Protein AF-A0A9D7QMS2-F1 (afdb_monomer_lite)

Structure (mmCIF, N/CA/C/O backbone):
data_AF-A0A9D7QMS2-F1
#
_entry.id   AF-A0A9D7QMS2-F1
#
loop_
_atom_site.group_PDB
_atom_site.id
_atom_site.type_symbol
_atom_site.label_atom_id
_atom_site.label_alt_id
_atom_site.label_comp_id
_atom_site.label_asym_id
_atom_site.label_entity_id
_atom_site.label_seq_id
_atom_site.pdbx_PDB_ins_code
_atom_site.Cartn_x
_atom_site.Cartn_y
_atom_site.Cartn_z
_atom_site.occupancy
_atom_site.B_iso_or_equiv
_atom_site.auth_seq_id
_atom_site.auth_comp_id
_atom_site.auth_asym_id
_atom_site.auth_atom_id
_atom_site.pdbx_PDB_model_num
ATOM 1 N N . MET A 1 1 ? -8.335 26.886 27.675 1.00 32.50 1 MET A N 1
ATOM 2 C CA . MET A 1 1 ? -8.590 25.794 26.710 1.00 32.50 1 MET A CA 1
ATOM 3 C C . MET A 1 1 ? -8.378 24.480 27.453 1.00 32.50 1 MET A C 1
ATOM 5 O O . MET A 1 1 ? -7.235 24.122 27.700 1.00 32.50 1 MET A O 1
ATOM 9 N N . TYR A 1 2 ? -9.445 23.835 27.939 1.00 30.70 2 TYR A N 1
ATOM 10 C CA . TYR A 1 2 ? -9.311 22.559 28.650 1.00 30.70 2 TYR A CA 1
ATOM 11 C C . TYR A 1 2 ? -8.864 21.488 27.655 1.00 30.70 2 TYR A C 1
ATOM 13 O O . TYR A 1 2 ? -9.591 21.136 26.730 1.00 30.70 2 TYR A O 1
ATOM 21 N N . LYS A 1 3 ? -7.634 21.007 27.827 1.00 32.66 3 LYS A N 1
ATOM 22 C CA . LYS A 1 3 ? -7.105 19.848 27.116 1.00 32.66 3 LYS A CA 1
ATOM 23 C C . LYS A 1 3 ? -7.733 18.625 27.787 1.00 32.66 3 LYS A C 1
ATOM 25 O O . LYS A 1 3 ? -7.179 18.105 28.748 1.00 32.66 3 LYS A O 1
ATOM 30 N N . PHE A 1 4 ? -8.934 18.232 27.362 1.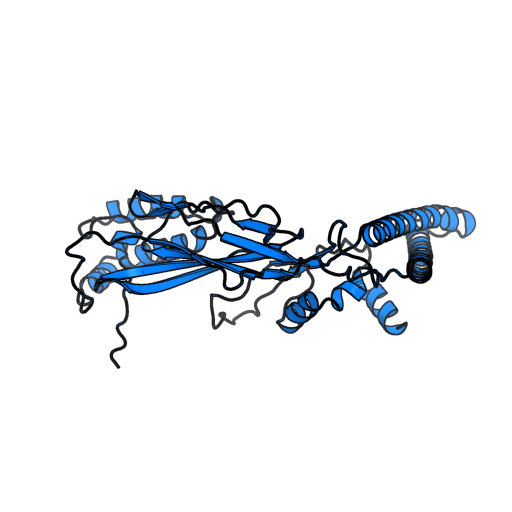00 43.97 4 PHE A N 1
ATOM 31 C CA . PHE A 1 4 ? -9.509 16.959 27.792 1.00 43.97 4 PHE A CA 1
ATOM 32 C C . PHE A 1 4 ? -8.560 15.848 27.328 1.00 43.97 4 PHE A C 1
ATOM 34 O O . PHE A 1 4 ? -8.374 15.636 26.131 1.00 43.97 4 PHE A O 1
ATOM 41 N N . ALA A 1 5 ? -7.888 15.195 28.274 1.00 44.22 5 ALA A N 1
ATOM 42 C CA . ALA A 1 5 ? -7.127 13.989 27.997 1.00 44.22 5 ALA A CA 1
ATOM 43 C C . ALA A 1 5 ? -8.137 12.846 27.840 1.00 44.22 5 ALA A C 1
ATOM 45 O O . ALA A 1 5 ? -8.752 12.409 28.810 1.00 44.22 5 ALA A O 1
ATOM 46 N N . PHE A 1 6 ? -8.367 12.421 26.601 1.00 57.06 6 PHE A N 1
ATOM 47 C CA . PHE A 1 6 ? -9.300 11.347 26.280 1.00 57.06 6 PHE A CA 1
ATOM 48 C C . PHE A 1 6 ? -8.678 9.993 26.635 1.00 57.06 6 PHE A C 1
ATOM 50 O O . PHE A 1 6 ? -7.694 9.582 26.020 1.00 57.06 6 PHE A O 1
ATOM 57 N N . LEU A 1 7 ? -9.245 9.305 27.628 1.00 63.97 7 LEU A N 1
ATOM 58 C CA . LEU A 1 7 ? -8.777 7.991 28.067 1.00 63.97 7 LEU A CA 1
ATOM 59 C C . LEU A 1 7 ? -9.469 6.865 27.284 1.00 63.97 7 LEU A C 1
ATOM 61 O O . LEU A 1 7 ? -10.678 6.904 27.056 1.00 63.97 7 LEU A O 1
ATOM 65 N N . LYS A 1 8 ? -8.705 5.842 26.892 1.00 76.88 8 LYS A N 1
ATOM 66 C CA . LYS A 1 8 ? -9.215 4.639 26.218 1.00 76.88 8 LYS A CA 1
ATOM 67 C C . LYS A 1 8 ? -9.990 3.758 27.204 1.00 76.88 8 LYS A C 1
ATOM 69 O O . LYS A 1 8 ? -9.556 3.603 28.346 1.00 76.88 8 LYS A O 1
ATOM 74 N N . ASP A 1 9 ? -11.088 3.131 26.771 1.00 83.06 9 ASP A N 1
ATOM 75 C CA . ASP A 1 9 ? -11.777 2.103 27.569 1.00 83.06 9 ASP A CA 1
ATOM 76 C C . ASP A 1 9 ? -11.106 0.731 27.379 1.00 83.06 9 ASP A C 1
ATOM 78 O O . ASP A 1 9 ? -11.374 0.010 26.413 1.00 83.06 9 ASP A O 1
ATOM 82 N N . TYR A 1 10 ? -10.208 0.372 28.301 1.00 88.94 10 TYR A N 1
ATOM 83 C CA . TYR A 1 10 ? -9.443 -0.874 28.237 1.00 88.94 10 TYR A CA 1
ATOM 84 C C . TYR A 1 10 ? -10.297 -2.121 28.471 1.00 88.94 10 TYR A C 1
ATOM 86 O O . TYR A 1 10 ? -10.010 -3.174 27.897 1.00 88.94 10 TYR A O 1
ATOM 94 N N . TYR A 1 11 ? -11.376 -2.010 29.249 1.00 87.94 11 TYR A N 1
ATOM 95 C CA . TYR A 1 11 ? -12.304 -3.120 29.456 1.00 87.94 11 TYR A CA 1
ATOM 96 C C . TYR A 1 11 ? -13.070 -3.420 28.166 1.00 87.94 11 TYR A C 1
ATOM 98 O O . TYR A 1 11 ? -13.197 -4.581 27.774 1.00 87.94 11 TYR A O 1
ATOM 106 N N . HIS A 1 12 ? -13.487 -2.375 27.447 1.00 84.06 12 HIS A N 1
ATOM 107 C CA . HIS A 1 12 ? -14.139 -2.514 26.148 1.00 84.06 12 HIS A CA 1
ATOM 108 C C . HIS A 1 12 ? -13.197 -3.080 25.070 1.00 84.06 12 HIS A C 1
ATOM 110 O O . HIS A 1 12 ? -13.594 -3.953 24.298 1.00 84.06 12 HIS A O 1
ATOM 116 N N . ILE A 1 13 ? -11.927 -2.652 25.042 1.00 86.88 13 ILE A N 1
ATOM 117 C CA . ILE A 1 13 ? -10.906 -3.185 24.115 1.00 86.88 13 ILE A CA 1
ATOM 118 C C . ILE A 1 13 ? -10.696 -4.696 24.314 1.00 86.88 13 ILE A C 1
ATOM 120 O O . ILE A 1 13 ? -10.612 -5.453 23.335 1.00 86.88 13 ILE A O 1
ATOM 124 N N . LEU A 1 14 ? -10.652 -5.146 25.573 1.00 89.25 14 LEU A N 1
ATOM 125 C CA . LEU A 1 14 ? -10.532 -6.563 25.923 1.00 89.25 14 LEU A CA 1
ATOM 126 C C . LEU A 1 14 ? -11.866 -7.328 25.869 1.00 89.25 14 LEU A C 1
ATOM 128 O O . LEU A 1 14 ? -11.843 -8.552 25.937 1.00 89.25 14 LEU A O 1
ATOM 132 N N . GLN A 1 15 ? -13.006 -6.649 25.701 1.00 87.81 15 GLN A N 1
ATOM 133 C CA . GLN A 1 15 ? -14.359 -7.219 25.790 1.00 87.81 15 GLN A CA 1
ATOM 134 C C . GLN A 1 15 ? -14.638 -7.956 27.102 1.00 87.81 15 GLN A C 1
ATOM 136 O O . GLN A 1 15 ? -15.124 -9.088 27.123 1.00 87.81 15 GLN A O 1
ATOM 141 N N . VAL A 1 16 ? -14.332 -7.303 28.214 1.00 90.31 16 VAL A N 1
ATOM 142 C CA . VAL A 1 16 ? -14.625 -7.809 29.555 1.00 90.31 16 VAL A CA 1
ATOM 143 C C . VAL A 1 16 ? -15.434 -6.789 30.338 1.00 90.31 16 VAL A C 1
ATOM 145 O O . VAL A 1 16 ? -15.369 -5.590 30.078 1.00 90.31 16 VAL A O 1
ATOM 148 N N . SER A 1 17 ? -16.200 -7.265 31.318 1.00 87.25 17 SER A N 1
ATOM 149 C CA . SER A 1 17 ? -16.853 -6.377 32.281 1.00 87.25 17 SER A CA 1
ATOM 150 C C . SER A 1 17 ? -15.807 -5.615 33.103 1.00 87.25 17 SER A C 1
ATOM 152 O O . SER A 1 17 ? -14.741 -6.150 33.405 1.00 87.25 17 SER A O 1
ATOM 154 N N . ARG A 1 18 ? -16.147 -4.407 33.568 1.00 86.00 18 ARG A N 1
ATOM 155 C CA . ARG A 1 18 ? -15.347 -3.664 34.564 1.00 86.00 18 ARG A CA 1
ATOM 156 C C . ARG A 1 18 ? -15.177 -4.428 35.882 1.00 86.00 18 ARG A C 1
ATOM 158 O O . ARG A 1 18 ? -14.210 -4.213 36.607 1.00 86.00 18 ARG A O 1
ATOM 165 N N . THR A 1 19 ? -16.103 -5.342 36.165 1.00 87.06 19 THR A N 1
ATOM 166 C CA . THR A 1 19 ? -16.078 -6.243 37.327 1.00 87.06 19 THR A CA 1
ATOM 167 C C . THR A 1 19 ? -15.328 -7.553 37.071 1.00 87.06 19 THR A C 1
ATOM 169 O O . THR A 1 19 ? -15.326 -8.422 37.939 1.00 87.06 19 THR A O 1
ATOM 172 N N . ALA A 1 20 ? -14.718 -7.732 35.893 1.00 90.88 20 ALA A N 1
ATOM 173 C CA . ALA A 1 20 ? -13.978 -8.946 35.566 1.00 90.88 20 ALA A CA 1
ATOM 174 C C . ALA A 1 20 ? -12.775 -9.142 36.498 1.00 90.88 20 ALA A C 1
ATOM 176 O O . ALA A 1 20 ? -12.044 -8.199 36.813 1.00 90.88 20 ALA A O 1
ATOM 177 N N . ASP A 1 21 ? -12.561 -10.389 36.911 1.00 93.50 21 ASP A N 1
ATOM 178 C CA . ASP A 1 21 ? -11.405 -10.779 37.707 1.00 93.50 21 ASP A CA 1
ATOM 179 C C . ASP A 1 21 ? -10.139 -10.903 36.841 1.00 93.50 21 ASP A C 1
ATOM 181 O O . ASP A 1 21 ? -10.174 -10.908 35.605 1.00 93.50 21 ASP A O 1
ATOM 185 N N . ALA A 1 22 ? -8.980 -11.018 37.491 1.00 93.25 22 ALA A N 1
ATOM 186 C CA . ALA A 1 22 ? -7.698 -11.119 36.793 1.00 93.25 22 ALA A CA 1
ATOM 187 C C . ALA A 1 22 ? -7.638 -12.326 35.834 1.00 93.25 22 ALA A C 1
ATOM 189 O O . ALA A 1 22 ? -6.998 -12.255 34.781 1.00 93.25 22 ALA A O 1
ATOM 190 N N . ALA A 1 23 ? -8.322 -13.427 36.168 1.00 94.19 23 ALA A N 1
ATOM 191 C CA . ALA A 1 23 ? -8.382 -14.621 35.333 1.00 94.19 23 ALA A CA 1
ATOM 192 C C . ALA A 1 23 ? -9.178 -14.374 34.040 1.00 94.19 23 ALA A C 1
ATOM 194 O O . ALA A 1 23 ? -8.705 -14.724 32.953 1.00 94.19 23 ALA A O 1
ATOM 195 N N . ALA A 1 24 ? -10.343 -13.728 34.131 1.00 94.88 24 ALA A N 1
ATOM 196 C CA . ALA A 1 24 ? -11.160 -13.344 32.988 1.00 94.88 24 ALA A CA 1
ATOM 197 C C . ALA A 1 24 ? -10.445 -12.318 32.104 1.00 94.88 24 ALA A C 1
ATOM 199 O O . ALA A 1 24 ? -10.409 -12.501 30.886 1.00 94.88 24 ALA A O 1
ATOM 200 N N . ILE A 1 25 ? -9.804 -11.302 32.696 1.00 95.25 25 ILE A N 1
ATOM 201 C CA . ILE A 1 25 ? -9.009 -10.306 31.958 1.00 95.25 25 ILE A CA 1
ATOM 202 C C . ILE A 1 25 ? -7.872 -11.002 31.194 1.00 95.25 25 ILE A C 1
ATOM 204 O O . ILE A 1 25 ? -7.709 -10.779 29.994 1.00 95.25 25 ILE A O 1
ATOM 208 N N . ARG A 1 26 ? -7.127 -11.912 31.840 1.00 95.56 26 ARG A N 1
ATOM 209 C CA . ARG A 1 26 ? -6.046 -12.674 31.189 1.00 95.56 26 ARG A CA 1
ATOM 210 C C . ARG A 1 26 ? -6.562 -13.543 30.046 1.00 95.56 26 ARG A C 1
ATOM 212 O O . ARG A 1 26 ? -5.954 -13.584 28.977 1.00 95.56 26 ARG A O 1
ATOM 219 N N . LYS A 1 27 ? -7.672 -14.253 30.262 1.00 96.00 27 LYS A N 1
ATOM 220 C CA . LYS A 1 27 ? -8.296 -15.110 29.245 1.00 96.00 27 LYS A CA 1
ATOM 221 C C . LYS A 1 27 ? -8.740 -14.289 28.034 1.00 96.00 27 LYS A C 1
ATOM 223 O O . LYS A 1 27 ? -8.515 -14.707 26.898 1.00 96.00 27 LYS A O 1
ATOM 228 N N . ALA A 1 28 ? -9.337 -13.128 28.276 1.00 94.94 28 ALA A N 1
ATOM 229 C CA . ALA A 1 28 ? -9.778 -12.221 27.232 1.00 94.94 28 ALA A CA 1
ATOM 230 C C . ALA A 1 28 ? -8.602 -11.627 26.451 1.00 94.94 28 ALA A C 1
ATOM 232 O O . ALA A 1 28 ? -8.626 -11.655 25.223 1.00 94.94 28 ALA A O 1
ATOM 233 N N . TRP A 1 29 ? -7.536 -11.199 27.136 1.00 95.69 29 TRP A N 1
ATOM 234 C CA . TRP A 1 29 ? -6.304 -10.751 26.485 1.00 95.69 29 TRP A CA 1
ATOM 235 C C . TRP A 1 29 ? -5.708 -11.831 25.577 1.00 95.69 29 TRP A C 1
ATOM 237 O O . TRP A 1 29 ? -5.464 -11.555 24.409 1.00 95.69 29 TRP A O 1
ATOM 247 N N . LEU A 1 30 ? -5.546 -13.071 26.056 1.00 94.38 30 LEU A N 1
ATOM 248 C CA . LEU A 1 30 ? -5.006 -14.168 25.238 1.00 94.38 30 LEU A CA 1
ATOM 249 C C . LEU A 1 30 ? -5.849 -14.433 23.984 1.00 94.38 30 LEU A C 1
ATOM 251 O O . LEU A 1 30 ? -5.303 -14.659 22.903 1.00 94.38 30 LEU A O 1
ATOM 255 N N . LYS A 1 31 ? -7.179 -14.406 24.128 1.00 93.81 31 LYS A N 1
ATOM 256 C CA . LYS A 1 31 ? -8.109 -14.560 23.006 1.00 93.81 31 LYS A CA 1
ATOM 257 C C . LYS A 1 31 ? -7.934 -13.416 22.004 1.00 93.81 31 LYS A C 1
ATOM 259 O O . LYS A 1 31 ? -7.678 -13.672 20.831 1.00 93.81 31 LYS A O 1
ATOM 264 N N . ARG A 1 32 ? -8.001 -12.170 22.477 1.00 91.19 32 ARG A N 1
ATOM 265 C CA . ARG A 1 32 ? -7.894 -10.966 21.645 1.00 91.19 32 ARG A CA 1
ATOM 266 C C . ARG A 1 32 ? -6.540 -10.871 20.951 1.00 91.19 32 ARG A C 1
ATOM 268 O O . ARG A 1 32 ? -6.506 -10.632 19.753 1.00 91.19 32 ARG A O 1
ATOM 275 N N . ALA A 1 33 ? -5.442 -11.115 21.662 1.00 91.44 33 ALA A N 1
ATOM 276 C CA . ALA A 1 33 ? -4.089 -11.071 21.115 1.00 91.44 33 ALA A CA 1
ATOM 277 C C . ALA A 1 33 ? -3.907 -12.059 19.955 1.00 91.44 33 ALA A C 1
ATOM 279 O O . ALA A 1 33 ? -3.268 -11.720 18.967 1.00 91.44 33 ALA A O 1
ATOM 280 N N . ARG A 1 34 ? -4.510 -13.254 20.037 1.00 90.44 34 ARG A N 1
ATOM 281 C CA . ARG A 1 34 ? -4.505 -14.227 18.936 1.00 90.44 34 ARG A CA 1
ATOM 282 C C . ARG A 1 34 ? -5.348 -13.759 17.747 1.00 90.44 34 ARG A C 1
ATOM 284 O O . ARG A 1 34 ? -4.921 -13.908 16.609 1.00 90.44 34 ARG A O 1
ATOM 291 N N . GLU A 1 35 ? -6.522 -13.192 18.013 1.00 87.81 35 GLU A N 1
ATOM 292 C CA . GLU A 1 35 ? -7.444 -12.688 16.983 1.00 87.81 35 GLU A CA 1
ATOM 293 C C . GLU A 1 35 ? -6.896 -11.497 16.191 1.00 87.81 35 GLU A C 1
ATOM 295 O O . GLU A 1 35 ? -7.271 -11.335 15.040 1.00 87.81 35 GLU A O 1
ATOM 300 N N . CYS A 1 36 ? -6.040 -10.659 16.782 1.00 87.19 36 CYS A N 1
ATOM 301 C CA . CYS A 1 36 ? -5.443 -9.503 16.098 1.00 87.19 36 CYS A CA 1
ATOM 302 C C . CYS A 1 36 ? -3.943 -9.659 15.823 1.00 87.19 36 CYS A C 1
ATOM 304 O O . CYS A 1 36 ? -3.293 -8.689 15.451 1.00 87.19 36 CYS A O 1
ATOM 306 N N . HIS A 1 37 ? -3.367 -10.854 15.993 1.00 86.94 37 HIS A N 1
ATOM 307 C CA . HIS A 1 37 ? -1.934 -11.036 15.768 1.00 86.94 37 HIS A CA 1
ATOM 308 C C . HIS A 1 37 ? -1.584 -10.759 14.293 1.00 86.94 37 HIS A C 1
ATOM 310 O O . HIS A 1 37 ? -2.169 -11.419 13.423 1.00 86.94 37 HIS A O 1
ATOM 316 N N . PRO A 1 38 ? -0.630 -9.855 13.991 1.00 84.75 38 PRO A N 1
ATOM 317 C CA . PRO A 1 38 ? -0.288 -9.491 12.614 1.00 84.75 38 PRO A CA 1
ATOM 318 C C . PRO A 1 38 ? 0.244 -10.685 11.809 1.00 84.75 38 PRO A C 1
ATOM 320 O O . PRO A 1 38 ? -0.140 -10.851 10.657 1.00 84.75 38 PRO A O 1
ATOM 323 N N . ASP A 1 39 ? 1.018 -11.591 12.421 1.00 86.31 39 ASP A N 1
ATOM 324 C CA . ASP A 1 39 ? 1.511 -12.798 11.725 1.00 86.31 39 ASP A CA 1
ATOM 325 C C . ASP A 1 39 ? 0.393 -13.742 11.258 1.00 86.31 39 ASP A C 1
ATOM 327 O O . ASP A 1 39 ? 0.549 -14.448 10.265 1.00 86.31 39 ASP A O 1
ATOM 331 N N . HIS A 1 40 ? -0.742 -13.772 11.965 1.00 85.94 40 HIS A N 1
ATOM 332 C CA . HIS A 1 40 ? -1.903 -14.570 11.562 1.00 85.94 40 HIS A CA 1
ATOM 333 C C . HIS A 1 40 ? -2.814 -13.821 10.578 1.00 85.94 40 HIS A C 1
ATOM 335 O O . HIS A 1 40 ? -3.638 -14.453 9.919 1.00 85.94 40 HIS A O 1
ATOM 341 N N . HIS A 1 41 ? -2.653 -12.499 10.453 1.00 83.12 41 HIS A N 1
ATOM 342 C CA . HIS A 1 41 ? -3.476 -11.622 9.619 1.00 83.12 41 HIS A CA 1
ATOM 343 C C . HIS A 1 41 ? -2.611 -10.643 8.799 1.00 83.12 41 HIS A C 1
ATOM 345 O O . HIS A 1 41 ? -2.792 -9.430 8.908 1.00 83.12 41 HIS A O 1
ATOM 351 N N . PRO A 1 42 ? -1.686 -11.134 7.950 1.00 76.12 42 PRO A N 1
ATOM 352 C CA . PRO A 1 42 ? -0.730 -10.280 7.234 1.00 76.12 42 PRO A CA 1
ATOM 353 C C . PRO A 1 42 ? -1.395 -9.312 6.241 1.00 76.12 42 PRO A C 1
ATOM 355 O O . PRO A 1 42 ? -0.807 -8.294 5.881 1.00 76.12 42 PRO A O 1
ATOM 358 N N . ASP A 1 43 ? -2.621 -9.620 5.811 1.00 77.62 43 ASP A N 1
ATOM 359 C CA . ASP A 1 43 ? -3.412 -8.801 4.890 1.00 77.62 43 ASP A CA 1
ATOM 360 C C . ASP A 1 43 ? -4.409 -7.862 5.598 1.00 77.62 43 ASP A C 1
ATOM 362 O O . ASP A 1 43 ? -5.071 -7.070 4.920 1.00 77.62 43 ASP A O 1
ATOM 366 N N . ASP A 1 44 ? -4.551 -7.943 6.930 1.00 82.94 44 ASP A N 1
ATOM 367 C CA . ASP A 1 44 ? -5.424 -7.046 7.695 1.00 82.94 44 ASP A CA 1
ATOM 368 C C . ASP A 1 44 ? -4.616 -5.859 8.240 1.00 82.94 44 ASP A C 1
ATOM 370 O O . ASP A 1 44 ? -3.858 -5.996 9.204 1.00 82.94 44 ASP A O 1
ATOM 374 N N . PRO A 1 45 ? -4.796 -4.657 7.676 1.00 83.25 45 PRO A N 1
ATOM 375 C CA . PRO A 1 45 ? -4.041 -3.493 8.109 1.00 83.25 45 PRO A CA 1
ATOM 376 C C . PRO A 1 45 ? -4.468 -2.949 9.473 1.00 83.25 45 PRO A C 1
ATOM 378 O O . PRO A 1 45 ? -3.781 -2.093 10.021 1.00 83.25 45 PRO A O 1
ATOM 381 N N . LEU A 1 46 ? -5.593 -3.415 10.023 1.00 87.00 46 LEU A N 1
ATOM 382 C CA . LEU A 1 46 ? -6.031 -3.058 11.369 1.00 87.00 46 LEU A CA 1
ATOM 383 C C . LEU A 1 46 ? -5.394 -3.949 12.443 1.00 87.00 46 LEU A C 1
ATOM 385 O O . LEU A 1 46 ? -5.413 -3.566 13.612 1.00 87.00 46 LEU A O 1
ATOM 389 N N . ALA A 1 47 ? -4.844 -5.114 12.076 1.00 86.81 47 ALA A N 1
ATOM 390 C CA . ALA A 1 47 ? -4.370 -6.116 13.030 1.00 86.81 47 ALA A CA 1
ATOM 391 C C . ALA A 1 47 ? -3.274 -5.565 13.952 1.00 86.81 47 ALA A C 1
ATOM 393 O O . ALA A 1 47 ? -3.390 -5.665 15.171 1.00 86.81 47 ALA A O 1
ATOM 394 N N . GLU A 1 48 ? -2.256 -4.907 13.389 1.00 86.12 48 GLU A N 1
ATOM 395 C CA . GLU A 1 48 ? -1.150 -4.334 14.167 1.00 86.12 48 GLU A CA 1
ATOM 396 C C . GLU A 1 48 ? -1.641 -3.299 15.193 1.00 86.12 48 GLU A C 1
ATOM 398 O O . GLU A 1 48 ? -1.260 -3.346 16.363 1.00 86.12 48 GLU A O 1
ATOM 403 N N . GLU A 1 49 ? -2.523 -2.389 14.777 1.00 86.31 49 GLU A N 1
ATOM 404 C CA . GLU A 1 49 ? -3.017 -1.319 15.645 1.00 86.31 49 GLU A CA 1
ATOM 405 C C . GLU A 1 49 ? -3.945 -1.865 16.740 1.00 86.31 49 GLU A C 1
ATOM 407 O O . GLU A 1 49 ? -3.821 -1.506 17.911 1.00 86.31 49 GLU A O 1
ATOM 412 N N . GLN A 1 50 ? -4.815 -2.819 16.395 1.00 87.81 50 GLN A N 1
ATOM 413 C CA . GLN A 1 50 ? -5.638 -3.528 17.376 1.00 87.81 50 GLN A CA 1
ATOM 414 C C . GLN A 1 50 ? -4.786 -4.319 18.372 1.00 87.81 50 GLN A C 1
ATOM 416 O O . GLN A 1 50 ? -5.112 -4.361 19.559 1.00 87.81 50 GLN A O 1
ATOM 421 N N . PHE A 1 51 ? -3.697 -4.938 17.912 1.00 89.38 51 PHE A N 1
ATOM 422 C CA . PHE A 1 51 ? -2.776 -5.662 18.777 1.00 89.38 51 PHE A CA 1
ATOM 423 C C . PHE A 1 51 ? -2.096 -4.719 19.767 1.00 89.38 51 PHE A C 1
ATOM 425 O O . PHE A 1 51 ? -2.077 -5.020 20.961 1.00 89.38 51 PHE A O 1
ATOM 432 N N . LYS A 1 52 ? -1.621 -3.551 19.315 1.00 89.06 52 LYS A N 1
ATOM 433 C CA . LYS A 1 52 ? -1.065 -2.509 20.196 1.00 89.06 52 LYS A CA 1
ATOM 434 C C . LYS A 1 52 ? -2.067 -2.085 21.271 1.00 89.06 52 LYS A C 1
ATOM 436 O O . LYS A 1 52 ? -1.720 -2.096 22.449 1.00 89.06 52 LYS A O 1
ATOM 441 N N . GLU A 1 53 ? -3.315 -1.802 20.897 1.00 88.69 53 GLU A N 1
ATOM 442 C CA . GLU A 1 53 ? -4.367 -1.441 21.859 1.00 88.69 53 GLU A CA 1
ATOM 443 C C . GLU A 1 53 ? -4.666 -2.566 22.861 1.00 88.69 53 GLU A C 1
ATOM 445 O O . GLU A 1 53 ? -4.861 -2.306 24.047 1.00 88.69 53 GLU A O 1
ATOM 450 N N . VAL A 1 54 ? -4.687 -3.827 22.413 1.00 92.44 54 VAL A N 1
ATOM 451 C CA . VAL A 1 54 ? -4.894 -4.996 23.285 1.00 92.44 54 VAL A CA 1
ATOM 452 C C . VAL A 1 54 ? -3.728 -5.178 24.261 1.00 92.44 54 VAL A C 1
ATOM 454 O O . VAL A 1 54 ? -3.958 -5.514 25.425 1.00 92.44 54 VAL A O 1
ATOM 457 N N . GLN A 1 55 ? -2.488 -4.941 23.823 1.00 93.00 55 GLN A N 1
ATOM 458 C CA . GLN A 1 55 ? -1.311 -4.986 24.695 1.00 93.00 55 GLN A CA 1
ATOM 459 C C . GLN A 1 55 ? -1.305 -3.841 25.713 1.00 93.00 55 GLN A C 1
ATOM 461 O O . GLN A 1 55 ? -1.009 -4.074 26.883 1.00 93.00 55 GLN A O 1
ATOM 466 N N . GLU A 1 56 ? -1.675 -2.629 25.299 1.00 91.06 56 GLU A N 1
ATOM 467 C CA . GLU A 1 56 ? -1.821 -1.462 26.178 1.00 91.06 56 GLU A CA 1
ATOM 468 C C . GLU A 1 56 ? -2.921 -1.684 27.227 1.00 91.06 56 GLU A C 1
ATOM 470 O O . GLU A 1 56 ? -2.708 -1.470 28.418 1.00 91.06 56 GLU A O 1
ATOM 475 N N . ALA A 1 57 ? -4.079 -2.205 26.815 1.00 91.25 57 ALA A N 1
ATOM 476 C CA . ALA A 1 57 ? -5.161 -2.534 27.736 1.00 91.25 57 ALA A CA 1
ATOM 477 C C . ALA A 1 57 ? -4.731 -3.584 28.769 1.00 91.25 57 ALA A C 1
ATOM 479 O O . ALA A 1 57 ? -4.999 -3.447 29.963 1.00 91.25 57 ALA A O 1
ATOM 480 N N . TRP A 1 58 ? -4.028 -4.627 28.325 1.00 94.94 58 TRP A N 1
ATOM 481 C CA . TRP A 1 58 ? -3.502 -5.652 29.219 1.00 94.94 58 TRP A CA 1
ATOM 482 C C . TRP A 1 58 ? -2.426 -5.118 30.161 1.00 94.94 58 TRP A C 1
ATOM 484 O O . TRP A 1 58 ? -2.445 -5.475 31.335 1.00 94.94 58 TRP A O 1
ATOM 494 N N . SER A 1 59 ? -1.514 -4.261 29.695 1.00 93.25 59 SER A N 1
ATOM 495 C CA . SER A 1 59 ? -0.438 -3.718 30.532 1.00 93.25 59 SER A CA 1
ATOM 496 C C . SER A 1 59 ? -0.979 -2.924 31.722 1.00 93.25 59 SER A C 1
ATOM 498 O O . SER A 1 59 ? -0.417 -3.016 32.812 1.00 93.25 59 SER A O 1
ATOM 500 N N . VAL A 1 60 ? -2.110 -2.236 31.538 1.00 91.88 60 VAL A N 1
ATOM 501 C CA . VAL A 1 60 ? -2.788 -1.477 32.593 1.00 91.88 60 VAL A CA 1
ATOM 502 C C . VAL A 1 60 ? -3.675 -2.365 33.466 1.00 91.88 60 VAL A C 1
ATOM 504 O O . VAL A 1 60 ? -3.613 -2.268 34.689 1.00 91.88 60 VAL A O 1
ATOM 507 N N . LEU A 1 61 ? -4.491 -3.243 32.874 1.00 92.81 61 LEU A N 1
ATOM 508 C CA . LEU A 1 61 ? -5.502 -4.006 33.619 1.00 92.81 61 LEU A CA 1
ATOM 509 C C . LEU A 1 61 ? -4.957 -5.251 34.339 1.00 92.81 61 LEU A C 1
ATOM 511 O O . LEU A 1 61 ? -5.608 -5.747 35.258 1.00 92.81 61 LEU A O 1
ATOM 515 N N . ARG A 1 62 ? -3.788 -5.774 33.941 1.00 93.75 62 ARG A N 1
ATOM 516 C CA . ARG A 1 62 ? -3.184 -6.975 34.557 1.00 93.75 62 ARG A CA 1
ATOM 517 C C . ARG A 1 62 ? -2.695 -6.759 35.984 1.00 93.75 62 ARG A C 1
ATOM 519 O O . ARG A 1 62 ? -2.628 -7.717 36.747 1.00 93.75 62 ARG A O 1
ATOM 526 N N . ASP A 1 63 ? -2.266 -5.540 36.300 1.00 93.12 63 ASP A N 1
ATOM 527 C CA . ASP A 1 63 ? -1.647 -5.203 37.575 1.00 93.12 63 ASP A CA 1
ATOM 528 C C . ASP A 1 63 ? -2.686 -4.521 38.475 1.00 93.12 63 ASP A C 1
ATOM 530 O O . ASP A 1 63 ? -3.253 -3.505 38.068 1.00 93.12 63 ASP A O 1
ATOM 534 N N . PRO A 1 64 ? -2.950 -5.031 39.691 1.00 91.94 64 PRO A N 1
ATOM 535 C CA . PRO A 1 64 ? -3.971 -4.467 40.568 1.00 91.94 64 PRO A CA 1
ATOM 536 C C . PRO A 1 64 ? -3.762 -2.984 40.882 1.00 91.94 64 PRO A C 1
ATOM 538 O O . PRO A 1 64 ? -4.737 -2.240 40.962 1.00 91.94 64 PRO A O 1
ATOM 541 N N . GLN A 1 65 ? -2.511 -2.537 41.037 1.00 91.56 65 GLN A N 1
ATOM 542 C CA . GLN A 1 65 ? -2.211 -1.139 41.343 1.00 91.56 65 GLN A CA 1
ATOM 543 C C . GLN A 1 65 ? -2.482 -0.239 40.132 1.00 91.56 65 GLN A C 1
ATOM 545 O O . GLN A 1 65 ? -3.109 0.811 40.268 1.00 91.56 65 GLN A O 1
ATOM 550 N N . SER A 1 66 ? -2.044 -0.655 38.946 1.00 89.38 66 SER A N 1
ATOM 551 C CA . SER A 1 66 ? -2.265 0.061 37.687 1.00 89.38 66 SER A CA 1
ATOM 552 C C . SER A 1 66 ? -3.744 0.097 37.306 1.00 89.38 66 SER A C 1
ATOM 554 O O . SER A 1 66 ? -4.255 1.160 36.957 1.00 89.38 66 SER A O 1
ATOM 556 N N . LYS A 1 67 ? -4.459 -1.020 37.484 1.00 89.50 67 LYS A N 1
ATOM 557 C CA . LYS A 1 67 ? -5.914 -1.115 37.335 1.00 89.50 67 LYS A CA 1
ATOM 558 C C . LYS A 1 67 ? -6.626 -0.187 38.313 1.00 89.50 67 LYS A C 1
ATOM 560 O O . LYS A 1 67 ? -7.489 0.570 37.895 1.00 89.50 67 LYS A O 1
ATOM 565 N N . ALA A 1 68 ? -6.237 -0.183 39.589 1.00 87.56 68 ALA A N 1
ATOM 566 C CA . ALA A 1 68 ? -6.828 0.713 40.579 1.00 87.56 68 ALA A CA 1
ATOM 567 C C . ALA A 1 68 ? -6.586 2.186 40.227 1.00 87.56 68 ALA A C 1
ATOM 569 O O . ALA A 1 68 ? -7.501 2.988 40.336 1.00 87.56 68 ALA A O 1
ATOM 570 N N . ARG A 1 69 ? -5.388 2.552 39.748 1.00 86.06 69 ARG A N 1
ATOM 571 C CA . ARG A 1 69 ? -5.109 3.913 39.254 1.00 86.06 69 ARG A CA 1
ATOM 572 C C . ARG A 1 69 ? -5.961 4.267 38.038 1.00 86.06 69 ARG A C 1
ATOM 574 O O . ARG A 1 69 ? -6.429 5.395 37.951 1.00 86.06 69 ARG A O 1
ATOM 581 N N . TYR A 1 70 ? -6.151 3.329 37.117 1.00 84.25 70 TYR A N 1
ATOM 582 C CA . TYR A 1 70 ? -7.025 3.499 35.960 1.00 84.25 70 TYR A CA 1
ATOM 583 C C . TYR A 1 70 ? -8.496 3.666 36.371 1.00 84.25 70 TYR A C 1
ATOM 585 O O . TYR A 1 70 ? -9.173 4.552 35.864 1.00 84.25 70 TYR A O 1
ATOM 593 N N . ASP A 1 71 ? -8.963 2.869 37.334 1.00 84.00 71 ASP A N 1
ATOM 594 C CA . ASP A 1 71 ? -10.323 2.927 37.876 1.00 84.00 71 ASP A CA 1
ATOM 595 C C . ASP A 1 71 ? -10.551 4.187 38.745 1.00 84.00 71 ASP A C 1
ATOM 597 O O . ASP A 1 71 ? -11.676 4.674 38.828 1.00 84.00 71 ASP A O 1
ATOM 601 N N . PHE A 1 72 ? -9.498 4.714 39.391 1.00 78.38 72 PHE A N 1
ATOM 602 C CA . PHE A 1 72 ? -9.537 5.882 40.286 1.00 78.38 72 PHE A CA 1
ATOM 603 C C . PHE A 1 72 ? -9.300 7.215 39.573 1.00 78.38 72 PHE A C 1
ATOM 605 O O . PHE A 1 72 ? -9.632 8.269 40.120 1.00 78.38 72 PHE A O 1
ATOM 612 N N . GLN A 1 73 ? -8.735 7.211 38.358 1.00 69.25 73 GLN A N 1
ATOM 613 C CA . GLN A 1 73 ? -8.817 8.397 37.509 1.00 69.25 73 GLN A CA 1
ATOM 614 C C . GLN A 1 73 ? -10.294 8.761 37.412 1.00 69.25 73 GLN A C 1
ATOM 616 O O . GLN A 1 73 ? -11.082 7.863 37.111 1.00 69.25 73 GLN A O 1
ATOM 621 N N . PRO A 1 74 ? -10.681 10.015 37.731 1.00 55.81 74 PRO A N 1
ATOM 622 C CA . PRO A 1 74 ? -12.078 10.394 37.806 1.00 55.81 74 PRO A CA 1
ATOM 623 C C . PRO A 1 74 ? -12.728 9.918 36.525 1.00 55.81 74 PRO A C 1
ATOM 625 O O . PRO A 1 74 ? -12.365 10.367 35.432 1.00 55.81 74 PRO A O 1
ATOM 628 N N . ALA A 1 75 ? -13.619 8.938 36.676 1.00 49.84 75 ALA A N 1
ATOM 629 C CA . ALA A 1 75 ? -14.457 8.504 35.597 1.00 49.84 75 ALA A CA 1
ATOM 630 C C . ALA A 1 75 ? -15.167 9.777 35.172 1.00 49.84 75 ALA A C 1
ATOM 632 O O . ALA A 1 75 ? -16.070 10.250 35.851 1.00 49.84 75 ALA A O 1
ATOM 633 N N . PHE A 1 76 ? -14.725 10.329 34.045 1.00 48.59 76 PHE A N 1
ATOM 634 C CA . PHE A 1 76 ? -15.587 11.127 33.221 1.00 48.59 76 PHE A CA 1
ATOM 635 C C . PHE A 1 76 ? -15.943 12.519 33.779 1.00 48.59 76 PHE A C 1
ATOM 637 O O . PHE A 1 76 ? -16.928 12.741 34.468 1.00 48.59 76 PHE A O 1
ATOM 644 N N . SER A 1 77 ? -15.197 13.517 33.317 1.00 43.41 77 SER A N 1
ATOM 645 C CA . SER A 1 77 ? -15.837 14.723 32.762 1.00 43.41 77 SER A CA 1
ATOM 646 C C . SER A 1 77 ? -15.906 14.609 31.230 1.00 43.41 77 SER A C 1
ATOM 648 O O . SER A 1 77 ? -15.805 15.588 30.501 1.00 43.41 77 SER A O 1
ATOM 650 N N . GLY A 1 78 ? -16.033 13.373 30.735 1.00 46.69 78 GLY A N 1
ATOM 651 C CA . GLY A 1 78 ? -16.568 13.106 29.408 1.00 46.69 78 GLY A CA 1
ATOM 652 C C . GLY A 1 78 ? -18.096 13.201 29.456 1.00 46.69 78 GLY A C 1
ATOM 653 O O . GLY A 1 78 ? -18.680 13.251 30.540 1.00 46.69 78 GLY A O 1
ATOM 654 N N . PRO A 1 79 ? -18.763 13.299 28.307 1.00 43.47 79 PRO A N 1
ATOM 655 C CA . PRO A 1 79 ? -20.207 13.484 28.276 1.00 43.47 79 PRO A CA 1
ATOM 656 C C . PRO A 1 79 ? -20.944 12.157 28.538 1.00 43.47 79 PRO A C 1
ATOM 658 O O . PRO A 1 79 ? -20.497 11.178 27.964 1.00 43.47 79 PRO A O 1
ATOM 661 N N . PRO A 1 80 ? -22.027 12.111 29.355 1.00 44.56 80 PRO A N 1
ATOM 662 C CA . PRO A 1 80 ? -22.708 10.926 29.931 1.00 44.56 80 PRO A CA 1
ATOM 663 C C . PRO A 1 80 ? -22.552 9.609 29.138 1.00 44.56 80 PRO A C 1
ATOM 665 O O . PRO A 1 80 ? -22.703 9.641 27.915 1.00 44.56 80 PRO A O 1
ATOM 668 N N . PRO A 1 81 ? -22.297 8.443 29.791 1.00 50.31 81 PRO A N 1
ATOM 669 C CA . PRO A 1 81 ? -22.356 7.158 29.095 1.00 50.31 81 PRO A CA 1
ATOM 670 C C . PRO A 1 81 ? -23.663 7.117 28.316 1.00 50.31 81 PRO A C 1
ATOM 672 O O . PRO A 1 81 ? -24.709 7.480 28.858 1.00 50.31 81 PRO A O 1
ATOM 675 N N . ALA A 1 82 ? -23.558 6.792 27.029 1.00 51.78 82 ALA A N 1
ATOM 676 C CA . ALA A 1 82 ? -24.621 7.045 26.077 1.00 51.78 82 ALA A CA 1
ATOM 677 C C . ALA A 1 82 ? -25.946 6.488 26.613 1.00 51.78 82 ALA A C 1
ATOM 679 O O . ALA A 1 82 ? -26.085 5.285 26.829 1.00 51.78 82 ALA A O 1
ATOM 680 N N . THR A 1 83 ? -26.920 7.367 26.853 1.00 52.62 83 THR A N 1
ATOM 681 C CA . THR A 1 83 ? -28.267 6.964 27.289 1.00 52.62 83 THR A CA 1
ATOM 682 C C . THR A 1 83 ? -28.999 6.188 26.190 1.00 52.62 83 THR A C 1
ATOM 684 O O . THR A 1 83 ? -30.014 5.543 26.444 1.00 52.62 83 THR A O 1
ATOM 687 N N . HIS A 1 84 ? -28.453 6.225 24.970 1.00 58.81 84 HIS A N 1
ATOM 688 C CA . HIS A 1 84 ? -28.890 5.506 23.785 1.00 58.81 84 HIS A CA 1
ATOM 689 C C . HIS A 1 84 ? -27.701 4.777 23.142 1.00 58.81 84 HIS A C 1
ATOM 691 O O . HIS A 1 84 ? -26.572 5.256 23.238 1.00 58.81 84 HIS A O 1
ATOM 697 N N . PRO A 1 85 ? -27.919 3.630 22.475 1.00 66.75 85 PRO A N 1
ATOM 698 C CA . PRO A 1 85 ? -26.851 2.925 21.774 1.00 66.75 85 PRO A CA 1
ATOM 699 C C . PRO A 1 85 ? -26.179 3.842 20.743 1.00 66.75 85 PRO A C 1
ATOM 701 O O . PRO A 1 85 ? -26.863 4.493 19.952 1.00 66.75 85 PRO A O 1
ATOM 704 N N . VAL A 1 86 ? -24.842 3.875 20.747 1.00 72.19 86 VAL A N 1
ATOM 705 C CA . VAL A 1 86 ? -24.046 4.676 19.805 1.00 72.19 86 VAL A CA 1
ATOM 706 C C . VAL A 1 86 ? -24.403 4.276 18.377 1.00 72.19 86 VAL A C 1
ATOM 708 O O . VAL A 1 86 ? -24.325 3.104 18.001 1.00 72.19 86 VAL A O 1
ATOM 711 N N . LYS A 1 87 ? -24.794 5.252 17.556 1.00 83.94 87 LYS A N 1
ATOM 712 C CA . LYS A 1 87 ? -25.053 5.010 16.139 1.00 83.94 87 LYS A CA 1
ATOM 713 C C . LYS A 1 87 ? -23.724 4.848 15.407 1.00 83.94 87 LYS A C 1
ATOM 715 O O . LYS A 1 87 ? -23.052 5.826 15.085 1.00 83.94 87 LYS A O 1
ATOM 720 N N . HIS A 1 88 ? -23.343 3.602 15.146 1.00 89.94 88 HIS A N 1
ATOM 721 C CA . HIS A 1 88 ? -22.156 3.332 14.349 1.00 89.94 88 HIS A CA 1
ATOM 722 C C . HIS A 1 88 ? -22.347 3.754 12.894 1.00 89.94 88 HIS A C 1
ATOM 724 O O . HIS A 1 88 ? -23.433 3.649 12.321 1.00 89.94 88 HIS A O 1
ATOM 730 N N . TYR A 1 89 ? -21.253 4.200 12.296 1.00 92.62 89 TYR A N 1
ATOM 731 C CA . TYR A 1 89 ? -21.165 4.613 10.908 1.00 92.62 89 TYR A CA 1
ATOM 732 C C . TYR A 1 89 ? -19.926 3.997 10.280 1.00 92.62 89 TYR A C 1
ATOM 734 O O . TYR A 1 89 ? -18.920 3.747 10.947 1.00 92.62 89 TYR A O 1
ATOM 742 N N . PHE A 1 90 ? -20.017 3.773 8.977 1.00 96.38 90 PHE A N 1
ATOM 743 C CA . PHE A 1 90 ? -18.914 3.324 8.155 1.00 96.38 90 PHE A CA 1
ATOM 744 C C . PHE A 1 90 ? -19.089 3.899 6.761 1.00 96.38 90 PHE A C 1
ATOM 746 O O . PHE A 1 90 ? -20.099 3.651 6.108 1.00 96.38 90 PHE A O 1
ATOM 753 N N . TYR A 1 91 ? -18.124 4.688 6.317 1.00 96.25 91 TYR A N 1
ATOM 754 C CA . TYR A 1 91 ? -18.188 5.324 5.012 1.00 96.25 91 TYR A CA 1
ATOM 755 C C . TYR A 1 91 ? -16.811 5.362 4.359 1.00 96.25 91 TYR A C 1
ATOM 757 O O . TYR A 1 91 ? -15.770 5.274 5.014 1.00 96.25 91 TYR A O 1
ATOM 765 N N . CYS A 1 92 ? -16.818 5.453 3.035 1.00 96.31 92 CYS A N 1
ATOM 766 C CA . CYS A 1 92 ? -15.620 5.588 2.226 1.00 96.31 92 CYS A CA 1
ATOM 767 C C . CYS A 1 92 ? -15.562 7.016 1.684 1.00 96.31 92 CYS A C 1
ATOM 769 O O . CYS A 1 92 ? -16.585 7.583 1.309 1.00 96.31 92 CYS A O 1
ATOM 771 N N . THR A 1 93 ? -14.369 7.596 1.633 1.00 94.81 93 THR A N 1
ATOM 772 C CA . THR A 1 93 ? -14.134 8.907 1.029 1.00 94.81 93 THR A CA 1
ATOM 773 C C . THR A 1 93 ? -12.957 8.844 0.073 1.00 94.81 93 THR A C 1
ATOM 775 O O . THR A 1 93 ? -11.965 8.155 0.319 1.00 94.81 93 THR A O 1
ATOM 778 N N . CYS A 1 94 ? -13.060 9.603 -1.012 1.00 92.25 94 CYS A N 1
ATOM 779 C CA . CYS A 1 94 ? -11.951 9.904 -1.901 1.00 92.25 94 CYS A CA 1
ATOM 780 C C . CYS A 1 94 ? -11.974 11.407 -2.180 1.00 92.25 94 CYS A C 1
ATOM 782 O O . CYS A 1 94 ? -13.025 11.967 -2.484 1.00 92.25 94 CYS A O 1
ATOM 784 N N . ARG A 1 95 ? -10.824 12.076 -2.044 1.00 86.69 95 ARG A N 1
ATOM 785 C CA . ARG A 1 95 ? -10.723 13.537 -2.224 1.00 86.69 95 ARG A CA 1
ATOM 786 C C . ARG A 1 95 ? -10.953 13.988 -3.667 1.00 86.69 95 ARG A C 1
ATOM 788 O O . ARG A 1 95 ? -11.189 15.168 -3.899 1.00 86.69 95 ARG A O 1
ATOM 795 N N . ILE A 1 96 ? -10.840 13.071 -4.622 1.00 90.25 96 ILE A N 1
ATOM 796 C CA . ILE A 1 96 ? -10.883 13.346 -6.054 1.00 90.25 96 ILE A CA 1
ATOM 797 C C . ILE A 1 96 ? -11.813 12.353 -6.744 1.00 90.25 96 ILE A C 1
ATOM 799 O O . ILE A 1 96 ? -11.803 11.167 -6.438 1.00 90.25 96 ILE A O 1
ATOM 803 N N . SER A 1 97 ? -12.615 12.845 -7.684 1.00 90.25 97 SER A N 1
ATOM 804 C CA . SER A 1 97 ? -13.513 12.031 -8.514 1.00 90.25 97 SER A CA 1
ATOM 805 C C . SER A 1 97 ? -12.942 11.741 -9.904 1.00 90.25 97 SER A C 1
ATOM 807 O O . SER A 1 97 ? -13.452 10.873 -10.607 1.00 90.25 97 SER A O 1
ATOM 809 N N . ALA A 1 98 ? -11.868 12.434 -10.293 1.00 94.94 98 ALA A N 1
ATOM 810 C CA . ALA A 1 98 ? -11.166 12.230 -11.552 1.00 94.94 98 ALA A CA 1
ATOM 811 C C . ALA A 1 98 ? -9.648 12.274 -11.348 1.00 94.94 98 ALA A C 1
ATOM 813 O O . ALA A 1 98 ? -9.141 13.075 -10.560 1.00 94.94 98 ALA A O 1
ATOM 814 N N . ILE A 1 99 ? -8.922 11.416 -12.063 1.00 96.12 99 ILE A N 1
ATOM 815 C CA . ILE A 1 99 ? -7.460 11.321 -11.988 1.00 96.12 99 ILE A CA 1
ATOM 816 C C . ILE A 1 99 ? -6.880 10.827 -13.314 1.00 96.12 99 ILE A C 1
ATOM 818 O O . ILE A 1 99 ? -7.576 10.211 -14.120 1.00 96.12 99 ILE A O 1
ATOM 822 N N . ARG A 1 100 ? -5.582 11.012 -13.540 1.00 96.62 100 ARG A N 1
ATOM 823 C CA . ARG A 1 100 ? -4.873 10.330 -14.624 1.00 96.62 100 ARG A CA 1
ATOM 824 C C . ARG A 1 100 ? -4.404 8.933 -14.196 1.00 96.62 100 ARG A C 1
ATOM 826 O O . ARG A 1 100 ? -4.058 8.706 -13.039 1.00 96.62 100 ARG A O 1
ATOM 833 N N . CYS A 1 101 ? -4.352 7.980 -15.127 1.00 95.94 101 CYS A N 1
ATOM 834 C CA . CYS A 1 101 ? -3.728 6.680 -14.861 1.00 95.94 101 CYS A CA 1
ATOM 835 C C . CYS A 1 101 ? -2.287 6.852 -14.354 1.00 95.94 101 CYS A C 1
ATOM 837 O O . CYS A 1 101 ? -1.562 7.727 -14.827 1.00 95.94 101 CYS A O 1
ATOM 839 N N . PHE A 1 102 ? -1.854 5.971 -13.451 1.00 95.00 102 PHE A N 1
ATOM 840 C CA . PHE A 1 102 ? -0.511 5.972 -12.846 1.00 95.00 102 PHE A CA 1
ATOM 841 C C . PHE A 1 102 ? -0.195 7.158 -11.915 1.00 95.00 102 PHE A C 1
ATOM 843 O O . PHE A 1 102 ? 0.928 7.256 -11.420 1.00 95.00 102 PHE A O 1
ATOM 850 N N . GLU A 1 103 ? -1.166 8.028 -11.630 1.00 93.50 103 GLU A N 1
ATOM 851 C CA . GLU A 1 103 ? -1.108 8.951 -10.495 1.00 93.50 103 GLU A CA 1
ATOM 852 C C . GLU A 1 103 ? -1.725 8.318 -9.251 1.00 93.50 103 GLU A C 1
ATOM 854 O O . GLU A 1 103 ? -2.602 7.455 -9.339 1.00 93.50 103 GLU A O 1
ATOM 859 N N . GLU A 1 104 ? -1.256 8.735 -8.083 1.00 92.88 104 GLU A N 1
ATOM 860 C CA . GLU A 1 104 ? -1.724 8.193 -6.815 1.00 92.88 104 GLU A CA 1
ATOM 861 C C . GLU A 1 104 ? -2.899 8.982 -6.256 1.00 92.88 104 GLU A C 1
ATOM 863 O O . GLU A 1 104 ? -2.941 10.210 -6.331 1.00 92.88 104 GLU A O 1
ATOM 868 N N . MET A 1 105 ? -3.822 8.255 -5.639 1.00 92.75 105 MET A N 1
ATOM 869 C CA . MET A 1 105 ? -4.916 8.798 -4.853 1.00 92.75 105 MET A CA 1
ATOM 870 C C . MET A 1 105 ? -4.998 8.109 -3.500 1.00 92.75 105 MET A C 1
ATOM 872 O O . MET A 1 105 ? -4.608 6.948 -3.341 1.00 92.75 105 MET A O 1
ATOM 876 N N . GLU A 1 106 ? -5.587 8.822 -2.551 1.00 93.75 106 GLU A N 1
ATOM 877 C CA . GLU A 1 106 ? -5.952 8.289 -1.249 1.00 93.75 106 GLU A CA 1
ATOM 878 C C . GLU A 1 106 ? -7.432 7.911 -1.242 1.00 93.75 106 GLU A C 1
ATOM 880 O O . GLU A 1 106 ? -8.299 8.687 -1.659 1.00 93.75 106 GLU A O 1
ATOM 885 N N . VAL A 1 107 ? -7.708 6.715 -0.735 1.00 95.12 107 VAL A N 1
ATOM 886 C CA . VAL A 1 107 ? -9.057 6.244 -0.435 1.00 95.12 107 VAL A CA 1
ATOM 887 C C . VAL A 1 107 ? -9.099 5.911 1.044 1.00 95.12 107 VAL A C 1
ATOM 889 O O . VAL A 1 107 ? -8.361 5.037 1.507 1.00 95.12 107 VAL A O 1
ATOM 892 N N . THR A 1 108 ? -9.945 6.619 1.784 1.00 95.81 108 THR A N 1
ATOM 893 C CA . THR A 1 108 ? -10.020 6.520 3.242 1.00 95.81 108 THR A CA 1
ATOM 894 C C . THR A 1 108 ? -11.353 5.925 3.655 1.00 95.81 108 THR A C 1
ATOM 896 O O . THR A 1 108 ? -12.418 6.447 3.327 1.00 95.81 108 THR A O 1
ATOM 899 N N . PHE A 1 109 ? -11.276 4.832 4.403 1.00 96.50 109 PHE A N 1
ATOM 900 C CA . PHE A 1 109 ? -12.399 4.177 5.048 1.00 96.50 109 PHE A CA 1
ATOM 901 C C . PHE A 1 109 ? -12.470 4.648 6.496 1.00 96.50 109 PHE A C 1
ATOM 903 O O . PHE A 1 109 ? -11.521 4.447 7.254 1.00 96.50 109 PHE A O 1
ATOM 910 N N . THR A 1 110 ? -13.585 5.261 6.874 1.00 95.81 110 THR A N 1
ATOM 911 C CA . THR A 1 110 ? -13.790 5.810 8.215 1.00 95.81 110 THR A CA 1
ATOM 912 C C . THR A 1 110 ? -14.905 5.052 8.906 1.00 95.81 110 THR A C 1
ATOM 914 O O . THR A 1 110 ? -16.002 4.939 8.359 1.00 95.81 110 THR A O 1
ATOM 917 N N . PHE A 1 111 ? -14.641 4.544 10.107 1.00 94.81 111 PHE A N 1
ATOM 918 C CA . PHE A 1 111 ? -15.644 3.872 10.928 1.00 94.81 111 PHE A CA 1
ATOM 919 C C . PHE A 1 111 ? -15.553 4.278 12.391 1.00 94.81 111 PHE A C 1
ATOM 921 O O . PHE A 1 111 ? -14.475 4.593 12.901 1.00 94.81 111 PHE A O 1
ATOM 928 N N . SER A 1 112 ? -16.693 4.217 13.073 1.00 91.94 112 SER A N 1
ATOM 929 C CA . SER A 1 112 ? -16.762 4.383 14.520 1.00 91.94 112 SER A CA 1
ATOM 930 C C . SER A 1 112 ? -16.632 3.065 15.280 1.00 91.94 112 SER A C 1
ATOM 932 O O . SER A 1 112 ? -16.963 1.993 14.779 1.00 91.94 112 SER A O 1
ATOM 934 N N . GLY A 1 113 ? -16.198 3.162 16.535 1.00 86.88 113 GLY A N 1
ATOM 935 C CA . GLY A 1 113 ? -16.117 2.051 17.475 1.00 86.88 113 GLY A CA 1
ATOM 936 C C . GLY A 1 113 ? -14.893 1.155 17.275 1.00 86.88 113 GLY A C 1
ATOM 937 O O . GLY A 1 113 ? -13.890 1.528 16.662 1.00 86.88 113 GLY A O 1
ATOM 938 N N . ASN A 1 114 ? -14.975 -0.052 17.833 1.00 83.75 114 ASN A N 1
ATOM 939 C CA . ASN A 1 114 ? -13.921 -1.062 17.761 1.00 83.75 114 ASN A CA 1
ATOM 940 C C . ASN A 1 114 ? -14.194 -2.038 16.614 1.00 83.75 114 ASN A C 1
ATOM 942 O O . ASN A 1 114 ? -14.471 -3.216 16.844 1.00 83.75 114 ASN A O 1
ATOM 946 N N . GLY A 1 115 ? -14.136 -1.521 15.385 1.00 84.19 115 GLY A N 1
ATOM 947 C CA . GLY A 1 115 ? -14.364 -2.300 14.172 1.00 84.19 115 GLY A CA 1
ATOM 948 C C . GLY A 1 115 ? -13.399 -3.478 14.014 1.00 84.19 115 GLY A C 1
ATOM 949 O O . GLY A 1 115 ? -12.220 -3.383 14.353 1.00 84.19 115 GLY A O 1
ATOM 950 N N . ARG A 1 116 ? -13.917 -4.594 13.502 1.00 84.25 116 ARG A N 1
ATOM 951 C CA . ARG A 1 116 ? -13.239 -5.884 13.325 1.00 84.25 116 ARG A CA 1
ATOM 952 C C . ARG A 1 116 ? -13.527 -6.447 11.948 1.00 84.25 116 ARG A C 1
ATOM 954 O O . ARG A 1 116 ? -14.544 -6.114 11.340 1.00 84.25 116 ARG A O 1
ATOM 961 N N . VAL A 1 117 ? -12.669 -7.366 11.505 1.00 85.69 117 VAL A N 1
ATOM 962 C CA . VAL A 1 117 ? -12.875 -8.136 10.270 1.00 85.69 117 VAL A CA 1
ATOM 963 C C . VAL A 1 117 ? -13.138 -7.192 9.090 1.00 85.69 117 VAL A C 1
ATOM 965 O O . VAL A 1 117 ? -14.150 -7.297 8.393 1.00 85.69 117 VAL A O 1
ATOM 968 N N . PHE A 1 118 ? -12.252 -6.212 8.897 1.00 92.12 118 PHE A N 1
ATOM 969 C CA . PHE A 1 118 ? -12.368 -5.306 7.762 1.00 92.12 118 PHE A CA 1
ATOM 970 C C . PHE A 1 118 ? -12.148 -6.091 6.469 1.00 92.12 118 PHE A C 1
ATOM 972 O O . PHE A 1 118 ? -11.096 -6.687 6.245 1.00 92.12 118 PHE A O 1
ATOM 979 N N . ARG A 1 119 ? -13.147 -6.080 5.588 1.00 92.69 119 ARG A N 1
ATOM 980 C CA . ARG A 1 119 ? -13.035 -6.646 4.245 1.00 92.69 119 ARG A CA 1
ATOM 981 C C . ARG A 1 119 ? -12.909 -5.506 3.254 1.00 92.69 119 ARG A C 1
ATOM 983 O O . ARG A 1 119 ? -13.870 -4.777 3.001 1.00 92.69 119 ARG A O 1
ATOM 990 N N . LYS A 1 120 ? -11.706 -5.371 2.694 1.00 92.81 120 LYS A N 1
ATOM 991 C CA . LYS A 1 120 ? -11.415 -4.388 1.649 1.00 92.81 120 LYS A CA 1
ATOM 992 C C . LYS A 1 120 ? -12.281 -4.642 0.408 1.00 92.81 120 LYS A C 1
ATOM 994 O O . LYS A 1 120 ? -12.512 -5.806 0.065 1.00 92.81 120 LYS A O 1
ATOM 999 N N . PRO A 1 121 ? -12.706 -3.587 -0.302 1.00 93.94 121 PRO A N 1
ATOM 1000 C CA . PRO A 1 121 ? -13.443 -3.761 -1.539 1.00 93.94 121 PRO A CA 1
ATOM 1001 C C . PRO A 1 121 ? -12.523 -4.293 -2.648 1.00 93.94 121 PRO A C 1
ATOM 1003 O O . PRO A 1 121 ? -11.289 -4.212 -2.549 1.00 93.94 121 PRO A O 1
ATOM 1006 N N . PRO A 1 122 ? -13.092 -4.829 -3.740 1.00 90.06 122 PRO A N 1
ATOM 1007 C CA . PRO A 1 122 ? -12.312 -5.124 -4.928 1.00 90.06 122 PRO A CA 1
ATOM 1008 C C . PRO A 1 122 ? -11.802 -3.812 -5.539 1.00 90.06 122 PRO A C 1
ATOM 1010 O O . PRO A 1 122 ? -12.577 -2.974 -5.992 1.00 90.06 122 PRO A O 1
ATOM 1013 N N . PHE A 1 123 ? -10.482 -3.648 -5.588 1.00 94.19 123 PHE A N 1
ATOM 1014 C CA . PHE A 1 123 ? -9.813 -2.538 -6.275 1.00 94.19 123 PHE A CA 1
ATOM 1015 C C . PHE A 1 123 ? -9.636 -2.843 -7.774 1.00 94.19 123 PHE A C 1
ATOM 1017 O O . PHE A 1 123 ? -8.543 -2.735 -8.330 1.00 94.19 123 PHE A O 1
ATOM 1024 N N . SER A 1 124 ? -10.707 -3.286 -8.435 1.00 94.00 124 SER A N 1
ATOM 1025 C CA . SER A 1 124 ? -10.689 -3.657 -9.854 1.00 94.00 124 SER A CA 1
ATOM 1026 C C . SER A 1 124 ? -10.323 -2.454 -10.727 1.00 94.00 124 SER A C 1
ATOM 1028 O O . SER A 1 124 ? -10.963 -1.412 -10.655 1.00 94.00 124 SER A O 1
ATOM 1030 N N . GLY A 1 125 ? -9.282 -2.594 -11.552 1.00 95.31 125 GLY A N 1
ATOM 1031 C CA . GLY A 1 125 ? -8.755 -1.492 -12.369 1.00 95.31 125 GLY A CA 1
ATOM 1032 C C . GLY A 1 125 ? -7.778 -0.563 -11.638 1.00 95.31 125 GLY A C 1
ATOM 1033 O O . GLY A 1 125 ? -7.263 0.372 -12.253 1.00 95.31 125 GLY A O 1
ATOM 1034 N N . PHE A 1 126 ? -7.456 -0.850 -10.373 1.00 96.50 126 PHE A N 1
ATOM 1035 C CA . PHE A 1 126 ? -6.482 -0.108 -9.577 1.00 96.50 126 PHE A CA 1
ATOM 1036 C C . PHE A 1 126 ? -5.325 -1.001 -9.113 1.00 96.50 126 PHE A C 1
ATOM 1038 O O . PHE A 1 126 ? -5.421 -2.227 -9.047 1.00 96.50 126 PHE A O 1
ATOM 1045 N N . HIS A 1 127 ? -4.214 -0.366 -8.755 1.00 95.44 127 HIS A N 1
ATOM 1046 C CA . HIS A 1 127 ? -3.094 -0.985 -8.064 1.00 95.44 127 HIS A CA 1
ATOM 1047 C C . HIS A 1 127 ? -2.875 -0.302 -6.718 1.00 95.44 127 HIS A C 1
ATOM 1049 O O . HIS A 1 127 ? -2.832 0.923 -6.662 1.00 95.44 127 HIS A O 1
ATOM 1055 N N . ILE A 1 128 ? -2.709 -1.082 -5.650 1.00 93.56 128 ILE A N 1
ATOM 1056 C CA . ILE A 1 128 ? -2.280 -0.564 -4.346 1.00 93.56 128 ILE A CA 1
ATOM 1057 C C . ILE A 1 128 ? -0.771 -0.344 -4.423 1.00 93.56 128 ILE A C 1
ATOM 1059 O O . ILE A 1 128 ? -0.029 -1.294 -4.673 1.00 93.56 128 ILE A O 1
ATOM 1063 N N . THR A 1 129 ? -0.320 0.894 -4.240 1.00 90.88 129 THR A N 1
ATOM 1064 C CA . THR A 1 129 ? 1.093 1.256 -4.428 1.00 90.88 129 THR A CA 1
ATOM 1065 C C . THR A 1 129 ? 1.925 1.082 -3.160 1.00 90.88 129 THR A C 1
ATOM 1067 O O . THR A 1 129 ? 3.130 0.884 -3.257 1.00 90.88 129 THR A O 1
ATOM 1070 N N . GLY A 1 130 ? 1.300 1.019 -1.979 1.00 85.56 130 GLY A N 1
ATOM 1071 C CA . GLY A 1 130 ? 1.986 0.653 -0.736 1.00 85.56 130 GLY A CA 1
ATOM 1072 C C . GLY A 1 130 ? 1.044 0.181 0.378 1.00 85.56 130 GLY A C 1
ATOM 1073 O O . GLY A 1 130 ? -0.167 0.392 0.305 1.00 85.56 130 GLY A O 1
ATOM 1074 N N . SER A 1 131 ? 1.603 -0.378 1.456 1.00 83.56 131 SER A N 1
ATOM 1075 C CA . SER A 1 131 ? 0.911 -0.842 2.678 1.00 83.56 131 SER A CA 1
ATOM 1076 C C . SER A 1 131 ? -0.048 0.188 3.286 1.00 83.56 131 SER A C 1
ATOM 1078 O O . SER A 1 131 ? 0.417 1.250 3.657 1.00 83.56 131 SER A O 1
ATOM 1080 N N . PRO A 1 132 ? -1.363 -0.027 3.384 1.00 87.62 132 PRO A N 1
ATOM 1081 C CA . PRO A 1 132 ? -2.283 0.965 3.967 1.00 87.62 132 PRO A CA 1
ATOM 1082 C C . PRO A 1 132 ? -1.885 1.383 5.396 1.00 87.62 132 PRO A C 1
ATOM 1084 O O . PRO A 1 132 ? -1.144 0.671 6.067 1.00 87.62 132 PRO A O 1
ATOM 1087 N N . PHE A 1 133 ? -2.381 2.531 5.855 1.00 84.94 133 PHE A N 1
ATOM 1088 C CA . PHE A 1 133 ? -2.088 3.051 7.194 1.00 84.94 133 PHE A CA 1
ATOM 1089 C C . PHE A 1 133 ? -3.364 3.414 7.950 1.00 84.94 133 PHE A C 1
ATOM 1091 O O . PHE A 1 133 ? -4.405 3.689 7.346 1.00 84.94 133 PHE A O 1
ATOM 1098 N N . VAL A 1 134 ? -3.266 3.401 9.277 1.00 87.88 134 VAL A N 1
ATOM 1099 C CA . VAL A 1 134 ? -4.387 3.579 10.200 1.00 87.88 134 VAL A CA 1
ATOM 1100 C C . VAL A 1 134 ? -4.141 4.814 11.055 1.00 87.88 134 VAL A C 1
ATOM 1102 O O . VAL A 1 134 ? -3.057 4.993 11.600 1.00 87.88 134 VAL A O 1
ATOM 1105 N N . ALA A 1 135 ? -5.153 5.664 11.181 1.00 88.00 135 ALA A N 1
ATOM 1106 C CA . ALA A 1 135 ? -5.165 6.784 12.108 1.00 88.00 135 ALA A CA 1
ATOM 1107 C C . ALA A 1 135 ? -6.379 6.667 13.029 1.00 88.00 135 ALA A C 1
ATOM 1109 O O . ALA A 1 135 ? -7.500 6.468 12.560 1.00 88.00 135 ALA A O 1
ATOM 1110 N N . ILE A 1 136 ? -6.162 6.815 14.334 1.00 84.56 136 ILE A N 1
ATOM 1111 C CA . ILE A 1 136 ? -7.218 6.754 15.347 1.00 84.56 136 ILE A CA 1
ATOM 1112 C C . ILE A 1 136 ? -7.399 8.142 15.957 1.00 84.56 136 ILE A C 1
ATOM 1114 O O . ILE A 1 136 ? -6.432 8.810 16.321 1.00 84.56 136 ILE A O 1
ATOM 1118 N N . SER A 1 137 ? -8.650 8.569 16.087 1.00 84.94 137 SER A N 1
ATOM 1119 C CA . SER A 1 137 ? -9.042 9.786 16.796 1.00 84.94 137 SER A CA 1
ATOM 1120 C C . SER A 1 137 ? -10.237 9.520 17.705 1.00 84.94 137 SER A C 1
ATOM 1122 O O . SER A 1 137 ? -11.064 8.659 17.427 1.00 84.94 137 SER A O 1
ATOM 1124 N N . TYR A 1 138 ? -10.348 10.269 18.799 1.00 83.50 138 TYR A N 1
ATOM 1125 C CA . TYR A 1 138 ? -11.521 10.245 19.674 1.00 83.50 138 TYR A CA 1
ATOM 1126 C C . TYR A 1 138 ? -12.296 11.538 19.453 1.00 83.50 138 TYR A C 1
ATOM 1128 O O . TYR A 1 138 ? -11.747 12.623 19.643 1.00 83.50 138 TYR A O 1
ATOM 1136 N N . MET A 1 139 ? -13.545 11.425 19.007 1.00 78.56 139 MET A N 1
ATOM 1137 C CA . MET A 1 139 ? -14.395 12.567 18.665 1.00 78.56 139 MET A CA 1
ATOM 1138 C C . MET A 1 139 ? -15.704 12.509 19.449 1.00 78.56 139 MET A C 1
ATOM 1140 O O . MET A 1 139 ? -16.109 11.444 19.904 1.00 78.56 139 MET A O 1
ATOM 1144 N N . ILE A 1 140 ? -16.371 13.650 19.614 1.00 77.06 140 ILE A N 1
ATOM 1145 C CA . ILE A 1 140 ? -17.708 13.710 20.213 1.00 77.06 140 ILE A CA 1
ATOM 1146 C C . ILE A 1 140 ? -18.728 13.700 19.073 1.00 77.06 140 ILE A C 1
ATOM 1148 O O . ILE A 1 140 ? -18.735 14.607 18.243 1.00 77.06 140 ILE A O 1
ATOM 1152 N N . HIS A 1 141 ? -19.584 12.684 19.029 1.00 72.69 141 HIS A N 1
ATOM 1153 C CA . HIS A 1 141 ? -20.682 12.549 18.077 1.00 72.69 141 HIS A CA 1
ATOM 1154 C C . HIS A 1 141 ? -21.998 12.460 18.850 1.00 72.69 141 HIS A C 1
ATOM 1156 O O . HIS A 1 141 ? -22.125 11.619 19.733 1.00 72.69 141 HIS A O 1
ATOM 1162 N N . GLU A 1 142 ? -22.948 13.357 18.566 1.00 75.12 142 GLU A N 1
ATOM 1163 C CA . GLU A 1 142 ? -24.240 13.437 19.280 1.00 75.12 142 GLU A CA 1
ATOM 1164 C C . GLU A 1 142 ? -24.091 13.521 20.813 1.00 75.12 142 GLU A C 1
ATOM 1166 O O . GLU A 1 142 ? -24.864 12.952 21.577 1.00 75.12 142 GLU A O 1
ATOM 1171 N N . GLY A 1 143 ? -23.056 14.226 21.280 1.00 70.62 143 GLY A N 1
ATOM 1172 C CA . GLY A 1 143 ? -22.766 14.339 22.709 1.00 70.62 143 GLY A CA 1
ATOM 1173 C C . GLY A 1 143 ? -22.167 13.075 23.324 1.00 70.62 143 GLY A C 1
ATOM 1174 O O . GLY A 1 143 ? -22.010 13.037 24.530 1.00 70.62 143 GLY A O 1
ATOM 1175 N N . VAL A 1 144 ? -21.784 12.063 22.544 1.00 72.50 144 VAL A N 1
ATOM 1176 C CA . VAL A 1 144 ? -21.118 10.851 23.035 1.00 72.50 144 VAL A CA 1
ATOM 1177 C C . VAL A 1 144 ? -19.709 10.769 22.463 1.00 72.50 144 VAL A C 1
ATOM 1179 O O . VAL A 1 144 ? -19.488 11.021 21.281 1.00 72.50 144 VAL A O 1
ATOM 1182 N N . GLN A 1 145 ? -18.729 10.408 23.289 1.00 74.00 145 GLN A N 1
ATOM 1183 C CA . GLN A 1 145 ? -17.380 10.146 22.798 1.00 74.00 145 GLN A CA 1
ATOM 1184 C C . GLN A 1 145 ? -17.349 8.836 22.004 1.00 74.00 145 GLN A C 1
ATOM 1186 O O . GLN A 1 145 ? -17.697 7.771 22.509 1.00 74.00 145 GLN A O 1
ATOM 1191 N N . VAL A 1 146 ? -16.867 8.911 20.771 1.00 80.38 146 VAL A N 1
ATOM 1192 C CA . VAL A 1 146 ? -16.756 7.788 19.851 1.00 80.38 146 VAL A CA 1
ATOM 1193 C C . VAL A 1 146 ? -15.321 7.710 19.343 1.00 80.38 146 VAL A C 1
ATOM 1195 O O . VAL A 1 146 ? -14.723 8.708 18.935 1.00 80.38 146 VAL A O 1
ATOM 1198 N N . LYS A 1 147 ? -14.750 6.505 19.385 1.00 85.88 147 LYS A N 1
ATOM 1199 C CA . LYS A 1 147 ? -13.502 6.203 18.681 1.00 85.88 147 LYS A CA 1
ATOM 1200 C C . LYS A 1 147 ? -13.789 6.205 17.186 1.00 85.88 147 LYS A C 1
ATOM 1202 O O . LYS A 1 147 ? -14.678 5.484 16.749 1.00 85.88 147 LYS A O 1
ATOM 1207 N N . GLU A 1 148 ? -13.033 6.972 16.424 1.00 90.31 148 GLU A N 1
ATOM 1208 C CA . GLU A 1 148 ? -13.067 6.984 14.970 1.00 90.31 148 GLU A CA 1
ATOM 1209 C C . GLU A 1 148 ? -11.732 6.463 14.441 1.00 90.31 148 GLU A C 1
ATOM 1211 O O . GLU A 1 148 ? -10.664 6.961 14.804 1.00 90.31 148 GLU A O 1
ATOM 1216 N N . THR A 1 149 ? -11.799 5.462 13.572 1.00 92.62 149 THR A N 1
ATOM 1217 C CA . THR A 1 149 ? -10.634 4.892 12.903 1.00 92.62 149 THR A CA 1
ATOM 1218 C C . THR A 1 149 ? -10.711 5.215 11.419 1.00 92.62 149 THR A C 1
ATOM 1220 O O . THR A 1 149 ? -11.716 4.940 10.762 1.00 92.62 149 THR A O 1
ATOM 1223 N N . ARG A 1 150 ? -9.625 5.772 10.883 1.00 93.69 150 ARG A N 1
ATOM 1224 C CA . ARG A 1 150 ? -9.427 6.055 9.462 1.00 93.69 150 ARG A CA 1
ATOM 1225 C C . ARG A 1 150 ? -8.376 5.111 8.902 1.00 93.69 150 ARG A C 1
ATOM 1227 O O . ARG A 1 150 ? -7.214 5.180 9.289 1.00 93.69 150 ARG A O 1
ATOM 1234 N N . LEU A 1 151 ? -8.789 4.245 7.988 1.00 93.75 151 LEU A N 1
ATOM 1235 C CA . LEU A 1 151 ? -7.926 3.330 7.252 1.00 93.75 151 LEU A CA 1
ATOM 1236 C C . LEU A 1 151 ? -7.736 3.854 5.828 1.00 93.75 151 LEU A C 1
ATOM 1238 O O . LEU A 1 151 ? -8.687 3.888 5.047 1.00 93.75 151 LEU A O 1
ATOM 1242 N N . THR A 1 152 ? -6.512 4.236 5.479 1.00 93.06 152 THR A N 1
ATOM 1243 C CA . THR A 1 152 ? -6.205 4.865 4.191 1.00 93.06 152 THR A CA 1
ATOM 1244 C C . THR A 1 152 ? -5.383 3.943 3.298 1.00 93.06 152 THR A C 1
ATOM 1246 O O . THR A 1 152 ? -4.289 3.495 3.650 1.00 93.06 152 THR A O 1
ATOM 1249 N N . TYR A 1 153 ? -5.899 3.706 2.094 1.00 93.19 153 TYR A N 1
ATOM 1250 C CA . TYR A 1 153 ? -5.192 3.048 1.003 1.00 93.19 153 TYR A CA 1
ATOM 1251 C C . TYR A 1 153 ? -4.639 4.092 0.034 1.00 93.19 153 TYR A C 1
ATOM 1253 O O . TYR A 1 153 ? -5.325 5.054 -0.302 1.00 93.19 153 TYR A O 1
ATOM 1261 N N . ILE A 1 154 ? -3.414 3.861 -0.446 1.00 92.12 154 ILE A N 1
ATOM 1262 C CA . ILE A 1 154 ? -2.839 4.616 -1.565 1.00 92.12 154 ILE A CA 1
ATOM 1263 C C . ILE A 1 154 ? -2.939 3.720 -2.791 1.00 92.12 154 ILE A C 1
ATOM 1265 O O . ILE A 1 154 ? -2.394 2.609 -2.795 1.00 92.12 154 ILE A O 1
ATOM 1269 N N . ILE A 1 155 ? -3.686 4.177 -3.789 1.00 94.44 155 ILE A N 1
ATOM 1270 C CA . ILE A 1 155 ? -3.967 3.411 -5.000 1.00 94.44 155 ILE A CA 1
ATOM 1271 C C . ILE A 1 155 ? -3.726 4.253 -6.247 1.00 94.44 155 ILE A C 1
ATOM 1273 O O . ILE A 1 155 ? -3.713 5.478 -6.196 1.00 94.44 155 ILE A O 1
ATOM 1277 N N . THR A 1 156 ? -3.576 3.589 -7.387 1.00 95.56 156 THR A N 1
ATOM 1278 C CA . THR A 1 156 ? -3.475 4.237 -8.694 1.00 95.56 156 THR A CA 1
ATOM 1279 C C . THR A 1 156 ? -4.296 3.483 -9.740 1.00 95.56 156 THR A C 1
ATOM 1281 O O . THR A 1 156 ? -4.247 2.248 -9.759 1.00 95.56 156 THR A O 1
ATOM 1284 N N . PRO A 1 157 ? -5.063 4.158 -10.614 1.00 96.94 157 PRO A N 1
ATOM 1285 C CA . PRO A 1 157 ? -5.746 3.481 -11.704 1.00 96.94 157 PRO A CA 1
ATOM 1286 C C . PRO A 1 157 ? -4.750 3.059 -12.781 1.00 96.94 157 PRO A C 1
ATOM 1288 O O . PRO A 1 157 ? -3.874 3.824 -13.188 1.00 96.94 157 PRO A O 1
ATOM 1291 N N . ILE A 1 158 ? -4.906 1.829 -13.264 1.00 95.88 158 ILE A N 1
ATOM 1292 C CA . ILE A 1 158 ? -4.012 1.220 -14.263 1.00 95.88 158 ILE A CA 1
ATOM 1293 C C . ILE A 1 158 ? -4.651 1.094 -15.646 1.00 95.88 158 ILE A C 1
ATOM 1295 O O . ILE A 1 158 ? -3.982 0.698 -16.601 1.00 95.88 158 ILE A O 1
ATOM 1299 N N . VAL A 1 159 ? -5.936 1.426 -15.751 1.00 95.38 159 VAL A N 1
ATOM 1300 C CA . VAL A 1 159 ? -6.704 1.464 -16.994 1.00 95.38 159 VAL A CA 1
ATOM 1301 C C . VAL A 1 159 ? -7.547 2.742 -17.026 1.00 95.38 159 VAL A C 1
ATOM 1303 O O . VAL A 1 159 ? -7.989 3.192 -15.967 1.00 95.38 159 VAL A O 1
ATOM 1306 N N . PRO A 1 160 ? -7.750 3.352 -18.204 1.00 96.69 160 PRO A N 1
ATOM 1307 C CA . PRO A 1 160 ? -8.622 4.510 -18.335 1.00 96.69 160 PRO A CA 1
ATOM 1308 C C . PRO A 1 160 ? -10.099 4.098 -18.331 1.00 96.69 160 PRO A C 1
ATOM 1310 O O . PRO A 1 160 ? -10.437 2.943 -18.593 1.00 96.69 160 PRO A O 1
ATOM 1313 N N . GLY A 1 161 ? -10.975 5.072 -18.106 1.00 96.94 161 GLY A N 1
ATOM 1314 C CA . GLY A 1 161 ? -12.425 4.916 -18.104 1.00 96.94 161 GLY A CA 1
ATOM 1315 C C . GLY A 1 161 ? -13.043 5.144 -16.729 1.00 96.94 161 GLY A C 1
ATOM 1316 O O . GLY A 1 161 ? -12.376 5.556 -15.782 1.00 96.94 161 GLY A O 1
ATOM 1317 N N . ARG A 1 162 ? -14.346 4.878 -16.634 1.00 97.38 162 ARG A N 1
ATOM 1318 C CA . ARG A 1 162 ? -15.103 4.985 -15.389 1.00 97.38 162 ARG A CA 1
ATOM 1319 C C . ARG A 1 162 ? -14.899 3.723 -14.553 1.00 97.38 162 ARG A C 1
ATOM 1321 O O . ARG A 1 162 ? -15.356 2.646 -14.930 1.00 97.38 162 ARG A O 1
ATOM 1328 N N . LEU A 1 163 ? -14.205 3.860 -13.430 1.00 97.00 163 LEU A N 1
ATOM 1329 C CA . LEU A 1 163 ? -13.877 2.777 -12.507 1.00 97.00 163 LEU A CA 1
ATOM 1330 C C . LEU A 1 163 ? -14.728 2.872 -11.244 1.00 97.00 163 LEU A C 1
ATOM 1332 O O . LEU A 1 163 ? -15.149 3.953 -10.842 1.00 97.00 163 LEU A O 1
ATOM 1336 N N . THR A 1 164 ? -14.996 1.735 -10.607 1.00 96.00 164 THR A N 1
ATOM 1337 C CA . THR A 1 164 ? -15.800 1.676 -9.381 1.00 96.00 164 THR A CA 1
ATOM 1338 C C . THR A 1 164 ? -15.032 0.959 -8.286 1.00 96.00 164 THR A C 1
ATOM 1340 O O . THR A 1 164 ? -14.597 -0.178 -8.459 1.00 96.00 164 THR A O 1
ATOM 1343 N N . ILE A 1 165 ? -14.895 1.625 -7.145 1.00 95.88 165 ILE A N 1
ATOM 1344 C CA . ILE A 1 165 ? -14.479 1.014 -5.888 1.00 95.88 165 ILE A CA 1
ATOM 1345 C C . ILE A 1 165 ? -15.754 0.478 -5.243 1.00 95.88 165 ILE A C 1
ATOM 1347 O O . ILE A 1 165 ? -16.656 1.249 -4.917 1.00 95.88 165 ILE A O 1
ATOM 1351 N N . GLY A 1 166 ? -15.854 -0.847 -5.125 1.00 94.19 166 GLY A N 1
ATOM 1352 C CA . GLY A 1 166 ? -17.032 -1.502 -4.553 1.00 94.19 166 GLY A CA 1
ATOM 1353 C C . GLY A 1 166 ? -17.233 -1.203 -3.063 1.00 94.19 166 GLY A C 1
ATOM 1354 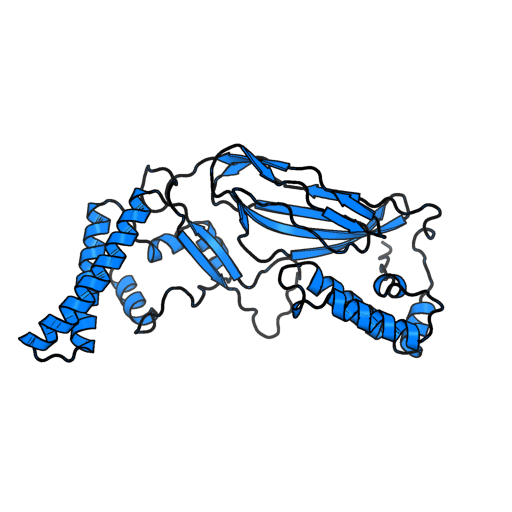O O . GLY A 1 166 ? -16.433 -0.515 -2.431 1.00 94.19 166 GLY A O 1
ATOM 1355 N N . ALA A 1 167 ? -18.290 -1.773 -2.488 1.00 95.50 167 ALA A N 1
ATOM 1356 C CA . ALA A 1 167 ? -18.543 -1.679 -1.054 1.00 95.50 167 ALA A CA 1
ATOM 1357 C C . ALA A 1 167 ? -17.484 -2.452 -0.251 1.00 95.50 167 ALA A C 1
ATOM 1359 O O . ALA A 1 167 ? -17.162 -3.603 -0.562 1.00 95.50 167 ALA A O 1
ATOM 1360 N N . ALA A 1 168 ? -16.959 -1.823 0.798 1.00 96.50 168 ALA A N 1
ATOM 1361 C CA . ALA A 1 168 ? -16.219 -2.502 1.853 1.00 96.50 168 ALA A CA 1
ATOM 1362 C C . ALA A 1 168 ? -17.192 -2.961 2.946 1.00 96.50 168 ALA A C 1
ATOM 1364 O O . ALA A 1 168 ? -18.303 -2.437 3.036 1.00 96.50 168 ALA A O 1
ATOM 1365 N N . SER A 1 169 ? -16.768 -3.884 3.811 1.00 96.06 169 SER A N 1
ATOM 1366 C CA . SER A 1 169 ? -17.543 -4.254 5.003 1.00 96.06 169 SER A CA 1
ATOM 1367 C C . SER A 1 169 ? -16.687 -4.272 6.260 1.00 96.06 169 SER A C 1
ATOM 1369 O O . SER A 1 169 ? -15.520 -4.660 6.206 1.00 96.06 169 SER A O 1
ATOM 1371 N N . ILE A 1 170 ? -17.282 -3.936 7.400 1.00 95.31 170 ILE A N 1
ATOM 1372 C CA . ILE A 1 170 ? -16.637 -4.037 8.711 1.00 95.31 170 ILE A CA 1
ATOM 1373 C C . ILE A 1 170 ? -17.653 -4.456 9.773 1.00 95.31 170 ILE A C 1
ATOM 1375 O O . ILE A 1 170 ? -18.822 -4.092 9.689 1.00 95.31 170 ILE A O 1
ATOM 1379 N N . MET A 1 171 ? -17.219 -5.228 10.766 1.00 92.31 171 MET A N 1
ATOM 1380 C CA . MET A 1 171 ? -18.044 -5.617 11.908 1.00 92.31 171 MET A CA 1
ATOM 1381 C C . MET A 1 171 ? -17.798 -4.665 13.081 1.00 92.31 171 MET A C 1
ATOM 1383 O O . MET A 1 171 ? -16.670 -4.569 13.552 1.00 92.31 171 MET A O 1
ATOM 1387 N N . VAL A 1 172 ? -18.831 -3.987 13.572 1.00 90.25 172 VAL A N 1
ATOM 1388 C CA . VAL A 1 172 ? -18.781 -3.109 14.749 1.00 90.25 172 VAL A CA 1
ATOM 1389 C C . VAL A 1 172 ? -19.899 -3.524 15.696 1.00 90.25 172 VAL A C 1
ATOM 1391 O O . VAL A 1 172 ? -21.054 -3.561 15.279 1.00 90.25 172 VAL A O 1
ATOM 1394 N N . ASP A 1 173 ? -19.553 -3.866 16.938 1.00 85.06 173 ASP A N 1
ATOM 1395 C CA . ASP A 1 173 ? -20.496 -4.287 17.986 1.00 85.06 173 ASP A CA 1
ATOM 1396 C C . ASP A 1 173 ? -21.526 -5.316 17.471 1.00 85.06 173 ASP A C 1
ATOM 1398 O O . ASP A 1 173 ? -22.739 -5.126 17.537 1.00 85.06 173 ASP A O 1
ATOM 1402 N N . ASP A 1 174 ? -20.999 -6.388 16.865 1.00 84.56 174 ASP A N 1
ATOM 1403 C CA . ASP A 1 174 ? -21.731 -7.515 16.262 1.00 84.56 174 ASP A CA 1
ATOM 1404 C C . ASP A 1 174 ? -22.642 -7.168 15.067 1.00 84.56 174 ASP A C 1
ATOM 1406 O O . ASP A 1 174 ? -23.358 -8.025 14.546 1.00 84.56 174 ASP A O 1
ATOM 1410 N N . LYS A 1 175 ? -22.576 -5.934 14.557 1.00 90.75 175 LYS A N 1
ATOM 1411 C CA . LYS A 1 175 ? -23.278 -5.498 13.343 1.00 90.75 175 LYS A CA 1
ATOM 1412 C C . LYS A 1 175 ? -22.304 -5.321 12.190 1.00 90.75 175 LYS A C 1
ATOM 1414 O O . LYS A 1 175 ? -21.256 -4.698 12.334 1.00 90.75 175 LYS A O 1
ATOM 1419 N N . ILE A 1 176 ? -22.663 -5.838 11.018 1.00 95.19 176 ILE A N 1
ATOM 1420 C CA . ILE A 1 176 ? -21.890 -5.607 9.796 1.00 95.19 176 ILE A CA 1
ATOM 1421 C C . ILE A 1 176 ? -22.372 -4.306 9.158 1.00 95.19 176 ILE A C 1
ATOM 1423 O O . ILE A 1 176 ? -23.555 -4.152 8.858 1.00 95.19 176 ILE A O 1
ATOM 1427 N N . LEU A 1 177 ? -21.443 -3.383 8.945 1.00 96.44 177 LEU A N 1
ATOM 1428 C CA . LEU A 1 177 ? -21.654 -2.137 8.222 1.00 96.44 177 LEU A CA 1
ATOM 1429 C C . LEU A 1 177 ? -20.997 -2.225 6.848 1.00 96.44 177 LEU A C 1
ATOM 1431 O O . LEU A 1 177 ? -19.982 -2.907 6.680 1.00 96.44 177 LEU A O 1
ATOM 1435 N N . TYR A 1 178 ? -21.544 -1.483 5.887 1.00 97.38 178 TYR A N 1
ATOM 1436 C CA . TYR A 1 178 ? -21.043 -1.411 4.518 1.00 97.38 178 TYR A CA 1
ATOM 1437 C C . TYR A 1 178 ? -20.821 0.038 4.104 1.00 97.38 178 TYR A C 1
ATOM 1439 O O . TYR A 1 178 ? -21.578 0.914 4.516 1.00 97.38 178 TYR A O 1
ATOM 1447 N N . THR A 1 179 ? -19.812 0.281 3.271 1.00 97.56 179 THR A N 1
ATOM 1448 C CA . THR A 1 179 ? -19.677 1.579 2.603 1.00 97.56 179 THR A CA 1
ATOM 1449 C C . THR A 1 179 ? -20.493 1.620 1.322 1.00 97.56 179 THR A C 1
ATOM 1451 O O . THR A 1 179 ? -20.700 0.599 0.666 1.00 97.56 179 THR A O 1
ATOM 1454 N N . GLU A 1 180 ? -20.861 2.824 0.904 1.00 95.62 180 GLU A N 1
ATOM 1455 C CA . GLU A 1 180 ? -21.314 3.059 -0.463 1.00 95.62 180 GLU A CA 1
ATOM 1456 C C . GLU A 1 180 ? -20.150 2.899 -1.462 1.00 95.62 180 GLU A C 1
ATOM 1458 O O . GLU A 1 180 ? -18.987 3.134 -1.101 1.00 95.62 180 GLU A O 1
ATOM 1463 N N . PRO A 1 181 ? -20.428 2.465 -2.704 1.00 94.19 181 PRO A N 1
ATOM 1464 C CA . PRO A 1 181 ? -19.424 2.410 -3.756 1.00 94.19 181 PRO A CA 1
ATOM 1465 C C . PRO A 1 181 ? -19.040 3.818 -4.227 1.00 94.19 181 PRO A C 1
ATOM 1467 O O . PRO A 1 181 ? -19.872 4.721 -4.274 1.00 94.19 181 PRO A O 1
ATOM 1470 N N . ILE A 1 182 ? -17.787 3.988 -4.647 1.00 94.56 182 ILE A N 1
ATOM 1471 C CA . ILE A 1 182 ? -17.280 5.254 -5.196 1.00 94.56 182 ILE A CA 1
ATOM 1472 C C . ILE A 1 182 ? -16.925 5.060 -6.665 1.00 94.56 182 ILE A C 1
ATOM 1474 O O . ILE A 1 182 ? -16.248 4.099 -7.032 1.00 94.56 182 ILE A O 1
ATOM 1478 N N . VAL A 1 183 ? -17.356 5.998 -7.504 1.00 95.69 183 VAL A N 1
ATOM 1479 C CA . VAL A 1 183 ? -17.027 6.034 -8.931 1.00 95.69 183 VAL A CA 1
ATOM 1480 C C . VAL A 1 183 ? -15.911 7.045 -9.174 1.00 95.69 183 VAL A C 1
ATOM 1482 O O . VAL A 1 183 ? -15.981 8.169 -8.683 1.00 95.69 183 VAL A O 1
ATOM 1485 N N . ILE A 1 184 ? -14.897 6.641 -9.937 1.00 96.88 184 ILE A N 1
ATOM 1486 C CA . ILE A 1 184 ? -13.727 7.450 -10.283 1.00 96.88 184 ILE A CA 1
ATOM 1487 C C . ILE A 1 184 ? -13.535 7.440 -11.800 1.00 96.88 184 ILE A C 1
ATOM 1489 O O . ILE A 1 184 ? -13.460 6.371 -12.407 1.00 96.88 184 ILE A O 1
ATOM 1493 N N . ASP A 1 185 ? -13.398 8.612 -12.410 1.00 97.94 185 ASP A N 1
ATOM 1494 C CA . ASP A 1 185 ? -13.104 8.745 -13.836 1.00 97.94 185 ASP A CA 1
ATOM 1495 C C . ASP A 1 185 ? -11.578 8.826 -14.062 1.00 97.94 185 ASP A C 1
ATOM 1497 O O . ASP A 1 185 ? -10.905 9.770 -13.642 1.00 97.94 185 ASP A O 1
ATOM 1501 N N . ALA A 1 186 ? -11.007 7.809 -14.714 1.00 97.69 186 ALA A N 1
ATOM 1502 C CA . ALA A 1 186 ? -9.573 7.700 -14.976 1.00 97.69 186 ALA A CA 1
ATOM 1503 C C . ALA A 1 186 ? -9.225 8.093 -16.423 1.00 97.69 186 ALA A C 1
ATOM 1505 O O . ALA A 1 186 ? -9.656 7.451 -17.383 1.00 97.69 186 ALA A O 1
ATOM 1506 N N . ALA A 1 187 ? -8.399 9.122 -16.600 1.00 97.50 187 ALA A N 1
ATOM 1507 C CA . ALA A 1 187 ? -7.934 9.571 -17.909 1.00 97.50 187 ALA A CA 1
ATOM 1508 C C . ALA A 1 187 ? -6.681 8.807 -18.367 1.00 97.50 187 ALA A C 1
ATOM 1510 O O . ALA A 1 187 ? -5.767 8.543 -17.581 1.00 97.50 187 ALA A O 1
ATOM 1511 N N . ALA A 1 188 ? -6.606 8.497 -19.664 1.00 96.88 188 ALA A N 1
ATOM 1512 C CA . ALA A 1 188 ? -5.412 7.907 -20.263 1.00 96.88 188 ALA A CA 1
ATOM 1513 C C . ALA A 1 188 ? -4.213 8.865 -20.176 1.00 96.88 188 ALA A C 1
ATOM 1515 O O . ALA A 1 188 ? -4.375 10.086 -20.203 1.00 96.88 188 ALA A O 1
ATOM 1516 N N . VAL A 1 189 ? -2.999 8.310 -20.121 1.00 95.69 189 VAL A N 1
ATOM 1517 C CA . VAL A 1 189 ? -1.759 9.100 -20.077 1.00 95.69 189 VAL A CA 1
ATOM 1518 C C . VAL A 1 189 ? -0.805 8.756 -21.215 1.00 95.69 189 VAL A C 1
ATOM 1520 O O . VAL A 1 189 ? -0.818 7.621 -21.708 1.00 95.69 189 VAL A O 1
ATOM 1523 N N . PRO A 1 190 ? 0.068 9.697 -21.611 1.00 96.12 190 PRO A N 1
ATOM 1524 C CA . PRO A 1 190 ? 1.183 9.400 -22.495 1.00 96.12 190 PRO A CA 1
ATOM 1525 C C . PRO A 1 190 ? 2.129 8.347 -21.904 1.00 96.12 190 PRO A C 1
ATOM 1527 O O . PRO A 1 190 ? 2.318 8.235 -20.691 1.00 96.12 190 PRO A O 1
ATOM 1530 N N . CYS A 1 191 ? 2.757 7.573 -22.779 1.00 95.12 191 CYS A N 1
ATOM 1531 C CA . CYS A 1 191 ? 3.841 6.678 -22.434 1.00 95.12 191 CYS A CA 1
ATOM 1532 C C . CYS A 1 191 ? 5.060 7.488 -21.998 1.00 95.12 191 CYS A C 1
ATOM 1534 O O . CYS A 1 191 ? 5.473 8.430 -22.668 1.00 95.12 191 CYS A O 1
ATOM 1536 N N . PHE A 1 192 ? 5.690 7.060 -20.907 1.00 95.31 192 PHE A N 1
ATOM 1537 C CA . PHE A 1 192 ? 6.872 7.739 -20.393 1.00 95.31 192 PHE A CA 1
ATOM 1538 C C . PHE A 1 192 ? 8.149 7.466 -21.213 1.00 95.31 192 PHE A C 1
ATOM 1540 O O . PHE A 1 192 ? 9.085 8.258 -21.206 1.00 95.31 192 PHE A O 1
ATOM 1547 N N . PHE A 1 193 ? 8.204 6.334 -21.920 1.00 94.88 193 PHE A N 1
ATOM 1548 C CA . PHE A 1 193 ? 9.414 5.855 -22.602 1.00 94.88 193 PHE A CA 1
ATOM 1549 C C . PHE A 1 193 ? 9.376 6.028 -24.119 1.00 94.88 193 PHE A C 1
ATOM 1551 O O . PHE A 1 193 ? 10.410 5.891 -24.760 1.00 94.88 193 PHE A O 1
ATOM 1558 N N . ILE A 1 194 ? 8.210 6.303 -24.704 1.00 95.44 194 ILE A N 1
ATOM 1559 C CA . ILE A 1 194 ? 8.063 6.573 -26.135 1.00 95.44 194 ILE A CA 1
ATOM 1560 C C . ILE A 1 194 ? 7.186 7.802 -26.283 1.00 95.44 194 ILE A C 1
ATOM 1562 O O . ILE A 1 194 ? 6.008 7.778 -25.916 1.00 95.44 194 ILE A O 1
ATOM 1566 N N . LYS A 1 195 ? 7.781 8.857 -26.833 1.00 93.25 195 LYS A N 1
ATOM 1567 C CA . LYS A 1 195 ? 7.126 10.142 -27.051 1.00 93.25 195 LYS A CA 1
ATOM 1568 C C . LYS A 1 195 ? 5.866 9.973 -27.909 1.00 93.25 195 LYS A C 1
ATOM 1570 O O . LYS A 1 195 ? 5.822 9.104 -28.774 1.00 93.25 195 LYS A O 1
ATOM 1575 N N . ASP A 1 196 ? 4.846 10.782 -27.634 1.00 92.56 196 ASP A N 1
ATOM 1576 C CA . ASP A 1 196 ? 3.616 10.888 -28.433 1.00 92.56 196 ASP A CA 1
ATOM 1577 C C . ASP A 1 196 ? 2.782 9.590 -28.542 1.00 92.56 196 ASP A C 1
ATOM 1579 O O . ASP A 1 196 ? 1.835 9.509 -29.320 1.00 92.56 196 ASP A O 1
ATOM 1583 N N . THR A 1 197 ? 3.076 8.569 -27.726 1.00 95.38 197 THR A N 1
ATOM 1584 C CA . THR A 1 197 ? 2.283 7.329 -27.658 1.00 95.38 197 THR A CA 1
ATOM 1585 C C . THR A 1 197 ? 1.477 7.251 -26.370 1.00 95.38 197 THR A C 1
ATOM 1587 O O . THR A 1 197 ? 1.888 7.784 -25.345 1.00 95.38 197 THR A O 1
ATOM 1590 N N . ILE A 1 198 ? 0.338 6.555 -26.386 1.00 96.06 198 ILE A N 1
ATOM 1591 C CA . ILE A 1 198 ? -0.489 6.333 -25.190 1.00 96.06 198 ILE A CA 1
ATOM 1592 C C . ILE A 1 198 ? 0.003 5.115 -24.399 1.00 96.06 198 ILE A C 1
ATOM 1594 O O . ILE A 1 198 ? 0.419 4.096 -24.960 1.00 96.06 198 ILE A O 1
ATOM 1598 N N . ALA A 1 199 ? -0.071 5.205 -23.073 1.00 95.94 199 ALA A N 1
ATOM 1599 C CA . ALA A 1 199 ? 0.250 4.121 -22.160 1.00 95.94 199 ALA A CA 1
ATOM 1600 C C . ALA A 1 199 ? -0.846 3.041 -22.160 1.00 95.94 199 ALA A C 1
ATOM 1602 O O . ALA A 1 199 ? -1.831 3.122 -21.434 1.00 95.94 199 ALA A O 1
ATOM 1603 N N . ASN A 1 200 ? -0.669 2.021 -22.998 1.00 94.75 200 ASN A N 1
ATOM 1604 C CA . ASN A 1 200 ? -1.606 0.906 -23.185 1.00 94.75 200 ASN A CA 1
ATOM 1605 C C . ASN A 1 200 ? -0.945 -0.484 -23.077 1.00 94.75 200 ASN A C 1
ATOM 1607 O O . ASN A 1 200 ? -1.534 -1.499 -23.455 1.00 94.75 200 ASN A O 1
ATOM 1611 N N . GLY A 1 201 ? 0.314 -0.527 -22.644 1.00 90.88 201 GLY A N 1
ATOM 1612 C CA . GLY A 1 201 ? 1.081 -1.742 -22.405 1.00 90.88 201 GLY A CA 1
ATOM 1613 C C . GLY A 1 201 ? 1.190 -2.060 -20.916 1.00 90.88 201 GLY A C 1
ATOM 1614 O O . GLY A 1 201 ? 0.753 -1.302 -20.054 1.00 90.88 201 GLY A O 1
ATOM 1615 N N . LYS A 1 202 ? 1.832 -3.189 -20.594 1.00 92.88 202 LYS A N 1
ATOM 1616 C CA . LYS A 1 202 ? 2.125 -3.550 -19.201 1.00 92.88 202 LYS A CA 1
ATOM 1617 C C . LYS A 1 202 ? 3.043 -2.480 -18.585 1.00 92.88 202 LYS A C 1
ATOM 1619 O O . LYS A 1 202 ? 4.156 -2.310 -19.099 1.00 92.88 202 LYS A O 1
ATOM 1624 N N . PRO A 1 203 ? 2.659 -1.793 -17.494 1.00 94.31 203 PRO A N 1
ATOM 1625 C CA . PRO A 1 203 ? 3.495 -0.756 -16.890 1.00 94.31 203 PRO A CA 1
ATOM 1626 C C . PRO A 1 203 ? 4.824 -1.329 -16.394 1.00 94.31 203 PRO A C 1
ATOM 1628 O O . PRO A 1 203 ? 4.965 -2.541 -16.184 1.00 94.31 203 PRO A O 1
ATOM 1631 N N . MET A 1 204 ? 5.832 -0.473 -16.258 1.00 92.25 204 MET A N 1
ATOM 1632 C CA . MET A 1 204 ? 7.063 -0.838 -15.558 1.00 92.25 204 MET A CA 1
ATOM 1633 C C . MET A 1 204 ? 6.811 -0.704 -14.058 1.00 92.25 204 MET A C 1
ATOM 1635 O O . MET A 1 204 ? 6.275 0.308 -13.623 1.00 92.25 204 MET A O 1
ATOM 1639 N N . ARG A 1 205 ? 7.175 -1.723 -13.279 1.00 91.56 205 ARG A N 1
ATOM 1640 C CA . ARG A 1 205 ? 7.099 -1.672 -11.815 1.00 91.56 205 ARG A CA 1
ATOM 1641 C C . ARG A 1 205 ? 8.452 -1.218 -11.291 1.00 91.56 205 ARG A C 1
ATOM 1643 O O . ARG A 1 205 ? 9.468 -1.787 -11.684 1.00 91.56 205 ARG A O 1
ATOM 1650 N N . PHE A 1 206 ? 8.446 -0.209 -10.440 1.00 88.44 206 PHE A N 1
ATOM 1651 C CA . PHE A 1 206 ? 9.634 0.391 -9.865 1.00 88.44 206 PHE A CA 1
ATOM 1652 C C . PHE A 1 206 ? 9.481 0.406 -8.348 1.00 88.44 206 PHE A C 1
ATOM 1654 O O . PHE A 1 206 ? 8.559 1.031 -7.829 1.00 88.44 206 PHE A O 1
ATOM 1661 N N . THR A 1 207 ? 10.327 -0.345 -7.649 1.00 88.12 207 THR A N 1
ATOM 1662 C CA . THR A 1 207 ? 10.172 -0.586 -6.211 1.00 88.12 207 THR A CA 1
ATOM 1663 C C . THR A 1 207 ? 11.141 0.288 -5.436 1.00 88.12 207 THR A C 1
ATOM 1665 O O . THR A 1 207 ? 12.355 0.207 -5.633 1.00 88.12 207 THR A O 1
ATOM 1668 N N . LEU A 1 208 ? 10.595 1.084 -4.530 1.00 84.69 208 LEU A N 1
ATOM 1669 C CA . LEU A 1 208 ? 11.333 1.905 -3.587 1.00 84.69 208 LEU A CA 1
ATOM 1670 C C . LEU A 1 208 ? 11.110 1.382 -2.171 1.00 84.69 208 LEU A C 1
ATOM 1672 O O . LEU A 1 208 ? 10.049 0.840 -1.865 1.00 84.69 208 LEU A O 1
ATOM 1676 N N . HIS A 1 209 ? 12.109 1.557 -1.319 1.00 83.19 209 HIS A N 1
ATOM 1677 C CA . HIS A 1 209 ? 12.043 1.240 0.096 1.00 83.19 209 HIS A CA 1
ATOM 1678 C C . HIS A 1 209 ? 12.457 2.448 0.932 1.00 83.19 209 HIS A C 1
ATOM 1680 O O . HIS A 1 209 ? 13.178 3.319 0.454 1.00 83.19 209 HIS A O 1
ATOM 1686 N N . TYR A 1 210 ? 11.988 2.510 2.166 1.00 80.44 210 TYR A N 1
ATOM 1687 C CA . TYR A 1 210 ? 12.364 3.539 3.123 1.00 80.44 210 TYR A CA 1
ATOM 1688 C C . TYR A 1 210 ? 12.932 2.866 4.370 1.00 80.44 210 TYR A C 1
ATOM 1690 O O . TYR A 1 210 ? 12.279 1.998 4.957 1.00 80.44 210 TYR A O 1
ATOM 1698 N N . GLU A 1 211 ? 14.146 3.256 4.750 1.00 72.06 211 GLU A N 1
ATOM 1699 C CA . GLU A 1 211 ? 14.802 2.820 5.983 1.00 72.06 211 GLU A CA 1
ATOM 1700 C C . GLU A 1 211 ? 14.744 3.966 6.984 1.00 72.06 211 GLU A C 1
ATOM 1702 O O . GLU A 1 211 ? 15.146 5.088 6.674 1.00 72.06 211 GLU A O 1
ATOM 1707 N N . PHE A 1 212 ? 14.227 3.682 8.176 1.00 68.31 212 PHE A N 1
ATOM 1708 C CA . PHE A 1 212 ? 14.227 4.656 9.258 1.00 68.31 212 PHE A CA 1
ATOM 1709 C C . PHE A 1 212 ? 15.662 4.834 9.765 1.00 68.31 212 PHE A C 1
ATOM 1711 O O . PHE A 1 212 ? 16.332 3.826 10.003 1.00 68.31 212 PHE A O 1
ATOM 1718 N N . PRO A 1 213 ? 16.145 6.075 9.938 1.00 63.88 213 PRO A N 1
ATOM 1719 C CA . PRO A 1 213 ? 17.369 6.319 10.687 1.00 63.88 213 PRO A CA 1
ATOM 1720 C C . PRO A 1 213 ? 17.221 5.772 12.115 1.00 63.88 213 PRO A C 1
ATOM 1722 O O . PRO A 1 213 ? 16.186 5.977 12.753 1.00 63.88 213 PRO A O 1
ATOM 1725 N N . ASP A 1 214 ? 18.239 5.074 12.624 1.00 54.25 214 ASP A N 1
ATOM 1726 C CA . ASP A 1 214 ? 18.228 4.555 13.995 1.00 54.25 214 ASP A CA 1
ATOM 1727 C C . ASP A 1 214 ? 18.043 5.696 15.012 1.00 54.25 214 ASP A C 1
ATOM 1729 O O . ASP A 1 214 ? 18.786 6.677 15.003 1.00 54.25 214 ASP A O 1
ATOM 1733 N N . GLY A 1 215 ? 17.072 5.551 15.919 1.00 54.44 215 GLY A N 1
ATOM 1734 C CA . GLY A 1 215 ? 16.855 6.483 17.032 1.00 54.44 215 GLY A CA 1
ATOM 1735 C C . GLY A 1 215 ? 15.929 7.673 16.754 1.00 54.44 215 GLY A C 1
ATOM 1736 O O . GLY A 1 215 ? 15.667 8.437 17.681 1.00 54.44 215 GLY A O 1
ATOM 1737 N N . GLU A 1 216 ? 15.384 7.820 15.544 1.00 51.62 216 GLU A N 1
ATOM 1738 C CA . GLU A 1 216 ? 14.302 8.775 15.277 1.00 51.62 216 GLU A CA 1
ATOM 1739 C C . GLU A 1 216 ? 12.939 8.069 15.340 1.00 51.62 216 GLU A C 1
ATOM 1741 O O . GLU A 1 216 ? 12.589 7.267 14.471 1.00 51.62 216 GLU A O 1
ATOM 1746 N N . GLU A 1 217 ? 12.133 8.370 16.366 1.00 48.44 217 GLU A N 1
ATOM 1747 C CA . GLU A 1 217 ? 10.698 8.092 16.279 1.00 48.44 217 GLU A CA 1
ATOM 1748 C C . GLU A 1 217 ? 10.092 9.012 15.211 1.00 48.44 217 GLU A C 1
ATOM 1750 O O . GLU A 1 217 ? 10.369 10.218 15.212 1.00 48.44 217 GLU A O 1
ATOM 1755 N N . PRO A 1 218 ? 9.245 8.500 14.301 1.00 47.09 218 PRO A N 1
ATOM 1756 C CA . PRO A 1 218 ? 8.589 9.361 13.337 1.00 47.09 218 PRO A CA 1
ATOM 1757 C C . PRO A 1 218 ? 7.729 10.369 14.103 1.00 47.09 218 PRO A C 1
ATOM 1759 O O . PRO A 1 218 ? 6.743 10.001 14.739 1.00 47.09 218 PRO A O 1
ATOM 1762 N N . LEU A 1 219 ? 8.053 11.662 13.995 1.00 48.09 219 LEU A N 1
ATOM 1763 C CA . LEU A 1 219 ? 7.269 12.734 14.624 1.00 48.09 219 LEU A CA 1
ATOM 1764 C C . LEU A 1 219 ? 5.810 12.788 14.110 1.00 48.09 219 LEU A C 1
ATOM 1766 O O . LEU A 1 219 ? 4.985 13.501 14.681 1.00 48.09 219 LEU A O 1
ATOM 1770 N N . ARG A 1 220 ? 5.454 11.987 13.088 1.00 41.88 220 ARG A N 1
ATOM 1771 C CA . ARG A 1 220 ? 4.079 11.568 12.771 1.00 41.88 220 ARG A CA 1
ATOM 1772 C C . ARG A 1 220 ? 4.019 10.102 12.330 1.00 41.88 220 ARG A C 1
ATOM 1774 O O . ARG A 1 220 ? 4.476 9.738 11.253 1.00 41.88 220 ARG A O 1
ATOM 1781 N N . ILE A 1 221 ? 3.346 9.287 13.138 1.00 42.59 221 ILE A N 1
ATOM 1782 C CA . ILE A 1 221 ? 3.108 7.842 12.953 1.00 42.59 221 ILE A CA 1
ATOM 1783 C C . ILE A 1 221 ? 2.245 7.519 11.697 1.00 42.59 221 ILE A C 1
ATOM 1785 O O . ILE A 1 221 ? 2.114 6.361 11.316 1.00 42.59 221 ILE A O 1
ATOM 1789 N N . SER A 1 222 ? 1.693 8.518 10.991 1.00 43.50 222 SER A N 1
ATOM 1790 C CA . SER A 1 222 ? 0.717 8.340 9.900 1.00 43.50 222 SER A CA 1
ATOM 1791 C C . SER A 1 222 ? 1.270 8.320 8.463 1.00 43.50 222 SER A C 1
ATOM 1793 O O . SER A 1 222 ? 0.473 8.156 7.544 1.00 43.50 222 SER A O 1
ATOM 1795 N N . GLU A 1 223 ? 2.573 8.529 8.220 1.00 50.16 223 GLU A N 1
ATOM 1796 C CA . GLU A 1 223 ? 3.019 9.030 6.899 1.00 50.16 223 GLU A CA 1
ATOM 1797 C C . GLU A 1 223 ? 4.047 8.210 6.090 1.00 50.16 223 GLU A C 1
ATOM 1799 O O . GLU A 1 223 ? 4.286 8.584 4.945 1.00 50.16 223 GLU A O 1
ATOM 1804 N N . LEU A 1 224 ? 4.632 7.091 6.550 1.00 56.03 224 LEU A N 1
ATOM 1805 C CA . LEU A 1 224 ? 5.696 6.428 5.761 1.00 56.03 224 LEU A CA 1
ATOM 1806 C C . LEU A 1 224 ? 5.631 4.895 5.755 1.00 56.03 224 LEU A C 1
ATOM 1808 O O . LEU A 1 224 ? 5.716 4.224 6.781 1.00 56.03 224 LEU A O 1
ATOM 1812 N N . LYS A 1 225 ? 5.515 4.334 4.545 1.00 61.66 225 LYS A N 1
ATOM 1813 C CA . LYS A 1 225 ? 5.497 2.891 4.263 1.00 61.66 225 LYS A CA 1
ATOM 1814 C C . LYS A 1 225 ? 6.896 2.428 3.872 1.00 61.66 225 LYS A C 1
ATOM 1816 O O . LYS A 1 225 ? 7.511 3.043 3.002 1.00 61.66 225 LYS A O 1
ATOM 1821 N N . LYS A 1 226 ? 7.353 1.305 4.438 1.00 68.56 226 LYS A N 1
ATOM 1822 C CA . LYS A 1 226 ? 8.689 0.739 4.169 1.00 68.56 226 LYS A CA 1
ATOM 1823 C C . LYS A 1 226 ? 8.920 0.361 2.710 1.00 68.56 226 LYS A C 1
ATOM 1825 O O . LYS A 1 226 ? 10.056 0.417 2.275 1.00 68.56 226 LYS A O 1
ATOM 1830 N N . ASN A 1 227 ? 7.879 -0.030 1.973 1.00 78.44 227 ASN A N 1
ATOM 1831 C CA . ASN A 1 227 ? 7.972 -0.416 0.566 1.00 78.44 227 ASN A CA 1
ATOM 1832 C C . ASN A 1 227 ? 6.883 0.269 -0.251 1.00 78.44 227 ASN A C 1
ATOM 1834 O O . ASN A 1 227 ? 5.722 0.320 0.161 1.00 78.44 227 ASN A O 1
ATOM 1838 N N . HIS A 1 228 ? 7.268 0.729 -1.436 1.00 85.62 228 HIS A N 1
ATOM 1839 C CA . HIS A 1 228 ? 6.390 1.405 -2.373 1.00 85.62 228 HIS A CA 1
ATOM 1840 C C . HIS A 1 228 ? 6.647 0.918 -3.796 1.00 85.62 228 HIS A C 1
ATOM 1842 O O . HIS A 1 228 ? 7.792 0.785 -4.225 1.00 85.62 228 HIS A O 1
ATOM 1848 N N . VAL A 1 229 ? 5.583 0.638 -4.541 1.00 90.00 229 VAL A N 1
ATOM 1849 C CA . VAL A 1 229 ? 5.645 0.211 -5.939 1.00 90.00 229 VAL A CA 1
ATOM 1850 C C . VAL A 1 229 ? 5.066 1.311 -6.807 1.00 90.00 229 VAL A C 1
ATOM 1852 O O . VAL A 1 229 ? 3.857 1.519 -6.868 1.00 90.00 229 VAL A O 1
ATOM 1855 N N . ILE A 1 230 ? 5.949 1.968 -7.545 1.00 91.31 230 ILE A N 1
ATOM 1856 C CA . ILE A 1 230 ? 5.589 2.965 -8.539 1.00 91.31 230 ILE A CA 1
ATOM 1857 C C . ILE A 1 230 ? 5.369 2.263 -9.876 1.00 91.31 230 ILE A C 1
ATOM 1859 O O . ILE A 1 230 ? 6.207 1.492 -10.353 1.00 91.31 230 ILE A O 1
ATOM 1863 N N . LEU A 1 231 ? 4.221 2.528 -10.494 1.00 94.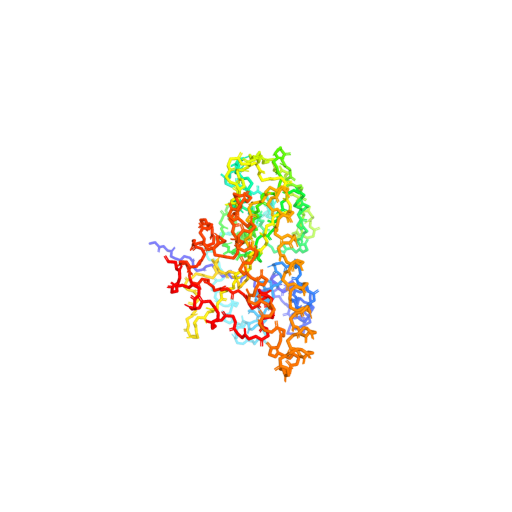75 231 LEU A N 1
ATOM 1864 C CA . LEU A 1 231 ? 3.907 2.047 -11.831 1.00 94.75 231 LEU A CA 1
ATOM 1865 C C . LEU A 1 231 ? 4.203 3.146 -12.844 1.00 94.75 231 LEU A C 1
ATOM 1867 O O . LEU A 1 231 ? 3.585 4.202 -12.815 1.00 94.75 231 LEU A O 1
ATOM 1871 N N . ILE A 1 232 ? 5.136 2.889 -13.757 1.00 94.88 232 ILE A N 1
ATOM 1872 C CA . ILE A 1 232 ? 5.526 3.856 -14.783 1.00 94.88 232 ILE A CA 1
ATOM 1873 C C . ILE A 1 232 ? 4.818 3.504 -16.102 1.00 94.88 232 ILE A C 1
ATOM 1875 O O . ILE A 1 232 ? 4.948 2.361 -16.575 1.00 94.88 232 ILE A O 1
ATOM 1879 N N . PRO A 1 233 ? 4.081 4.453 -16.712 1.00 95.62 233 PRO A N 1
ATOM 1880 C CA . PRO A 1 233 ? 3.279 4.209 -17.906 1.00 95.62 233 PRO A CA 1
ATOM 1881 C C . PRO A 1 233 ? 4.109 3.751 -19.110 1.00 95.62 233 PRO A C 1
ATOM 1883 O O . PRO A 1 233 ? 5.111 4.371 -19.481 1.00 95.62 233 PRO A O 1
ATOM 1886 N N . ARG A 1 234 ? 3.650 2.690 -19.787 1.00 94.94 234 ARG A N 1
ATOM 1887 C CA . ARG A 1 234 ? 4.282 2.139 -20.999 1.00 94.94 234 ARG A CA 1
ATOM 1888 C C . ARG A 1 234 ? 3.277 1.906 -22.116 1.00 94.94 234 ARG A C 1
ATOM 1890 O O . ARG A 1 234 ? 2.180 1.424 -21.858 1.00 94.94 234 ARG A O 1
ATOM 1897 N N . SER A 1 235 ? 3.674 2.173 -23.356 1.00 96.06 235 SER A N 1
ATOM 1898 C CA . SER A 1 235 ? 2.965 1.702 -24.546 1.00 96.06 235 SER A CA 1
ATOM 1899 C C . SER A 1 235 ? 3.320 0.241 -24.848 1.00 96.06 235 SER A C 1
ATOM 1901 O O . SER A 1 235 ? 4.326 -0.290 -24.359 1.00 96.06 235 SER A O 1
ATOM 1903 N N . LYS A 1 236 ? 2.507 -0.430 -25.671 1.00 96.00 236 LYS A N 1
ATOM 1904 C CA . LYS A 1 236 ? 2.796 -1.794 -26.155 1.00 96.00 236 LYS A CA 1
ATOM 1905 C C . LYS A 1 236 ? 4.136 -1.875 -26.894 1.00 96.00 236 LYS A C 1
ATOM 1907 O O . LYS A 1 236 ? 4.895 -2.813 -26.658 1.00 96.00 236 LYS A O 1
ATOM 1912 N N . ALA A 1 237 ? 4.449 -0.874 -27.720 1.00 95.62 237 ALA A N 1
ATOM 1913 C CA . ALA A 1 237 ? 5.721 -0.788 -28.433 1.00 95.62 237 ALA A CA 1
ATOM 1914 C C . ALA A 1 237 ? 6.906 -0.686 -27.457 1.00 95.62 237 ALA A C 1
ATOM 1916 O O . ALA A 1 237 ? 7.844 -1.473 -27.553 1.00 95.62 237 ALA A O 1
ATOM 1917 N N . ALA A 1 238 ? 6.825 0.194 -26.450 1.00 95.44 238 ALA A N 1
ATOM 1918 C CA . ALA A 1 238 ? 7.875 0.343 -25.437 1.00 95.44 238 ALA A CA 1
ATOM 1919 C C . ALA A 1 238 ? 8.133 -0.974 -24.702 1.00 95.44 238 ALA A C 1
ATOM 1921 O O . ALA A 1 238 ? 9.272 -1.409 -24.541 1.00 95.44 238 ALA A O 1
ATOM 1922 N N . ALA A 1 239 ? 7.055 -1.643 -24.285 1.00 94.62 239 ALA A N 1
ATOM 1923 C CA . ALA A 1 239 ? 7.144 -2.930 -23.614 1.00 94.62 239 ALA A CA 1
ATOM 1924 C C . ALA A 1 239 ? 7.808 -4.006 -24.496 1.00 94.62 239 ALA A C 1
ATOM 1926 O O . ALA A 1 239 ? 8.613 -4.790 -23.988 1.00 94.62 239 ALA A O 1
ATOM 1927 N N . LEU A 1 240 ? 7.510 -4.028 -25.800 1.00 94.81 240 LEU A N 1
ATOM 1928 C CA . LEU A 1 240 ? 8.119 -4.955 -26.753 1.00 94.81 240 LEU A CA 1
ATOM 1929 C C . LEU A 1 240 ? 9.623 -4.691 -26.919 1.00 94.81 240 LEU A C 1
ATOM 1931 O O . LEU A 1 240 ? 10.412 -5.619 -26.747 1.00 94.81 240 LEU A O 1
ATOM 1935 N N . PHE A 1 241 ? 10.034 -3.446 -27.181 1.00 94.31 241 PHE A N 1
ATOM 1936 C CA . PHE A 1 241 ? 11.452 -3.105 -27.359 1.00 94.31 241 PHE A CA 1
ATOM 1937 C C . PHE A 1 241 ? 12.287 -3.413 -26.114 1.00 94.31 241 PHE A C 1
ATOM 1939 O O . PHE A 1 241 ? 13.385 -3.953 -26.224 1.00 94.31 241 PHE A O 1
ATOM 1946 N N . HIS A 1 242 ? 11.757 -3.170 -24.914 1.00 91.62 242 HIS A N 1
ATOM 1947 C CA . HIS A 1 242 ? 12.443 -3.563 -23.682 1.00 91.62 242 HIS A CA 1
ATOM 1948 C C . HIS A 1 242 ? 12.607 -5.084 -23.545 1.00 91.62 242 HIS A C 1
ATOM 1950 O O . HIS A 1 242 ? 13.644 -5.545 -23.066 1.00 91.62 242 HIS A O 1
ATOM 1956 N N . LYS A 1 243 ? 11.621 -5.874 -23.991 1.00 91.88 243 LYS A N 1
ATOM 1957 C CA . LYS A 1 243 ? 11.719 -7.342 -24.010 1.00 91.88 243 LYS A CA 1
ATOM 1958 C C . LYS A 1 243 ? 12.780 -7.813 -25.008 1.00 91.88 243 LYS A C 1
ATOM 1960 O O . LYS A 1 243 ? 13.595 -8.661 -24.655 1.00 91.88 243 LYS A O 1
ATOM 1965 N N . ILE A 1 244 ? 12.802 -7.236 -26.211 1.00 93.25 244 ILE A N 1
ATOM 1966 C CA . ILE A 1 244 ? 13.819 -7.526 -27.234 1.00 93.25 244 ILE A CA 1
ATOM 1967 C C . ILE A 1 244 ? 15.215 -7.203 -26.694 1.00 93.25 244 ILE A C 1
ATOM 1969 O O . ILE A 1 244 ? 16.099 -8.055 -26.737 1.00 93.25 244 ILE A O 1
ATOM 1973 N N . GLY A 1 245 ? 15.400 -6.024 -26.094 1.00 89.81 245 GLY A N 1
ATOM 1974 C CA . GLY A 1 245 ? 16.688 -5.625 -25.532 1.00 89.81 245 GLY A CA 1
ATOM 1975 C C . GLY A 1 245 ? 17.188 -6.559 -24.422 1.00 89.81 245 GLY A C 1
ATOM 1976 O O . GLY A 1 245 ? 18.379 -6.858 -24.354 1.00 89.81 245 GLY A O 1
ATOM 1977 N N . ALA A 1 246 ? 16.295 -7.079 -23.573 1.00 88.38 246 ALA A N 1
ATOM 1978 C CA . ALA A 1 246 ? 16.667 -8.072 -22.562 1.00 88.38 246 ALA A CA 1
ATOM 1979 C C . ALA A 1 246 ? 17.147 -9.393 -23.191 1.00 88.38 246 ALA A C 1
ATOM 1981 O O . ALA A 1 246 ? 18.144 -9.956 -22.742 1.00 88.38 246 ALA A O 1
ATOM 1982 N N . ILE A 1 247 ? 16.477 -9.858 -24.251 1.00 91.25 247 ILE A N 1
ATOM 1983 C CA . ILE A 1 247 ? 16.859 -11.071 -24.990 1.00 91.25 247 ILE A CA 1
ATOM 1984 C C . ILE A 1 247 ? 18.212 -10.873 -25.681 1.00 91.25 247 ILE A C 1
ATOM 1986 O O . ILE A 1 247 ? 19.086 -11.727 -25.556 1.00 91.25 247 ILE A O 1
ATOM 1990 N N . MET A 1 248 ? 18.422 -9.733 -26.346 1.00 89.38 248 MET A N 1
ATOM 1991 C CA . MET A 1 248 ? 19.694 -9.419 -27.005 1.00 89.38 248 MET A CA 1
ATOM 1992 C C . MET A 1 248 ? 20.871 -9.504 -26.030 1.00 89.38 248 MET A C 1
ATOM 1994 O O . MET A 1 248 ? 21.872 -10.139 -26.346 1.00 89.38 248 MET A O 1
ATOM 1998 N N . LYS A 1 249 ? 20.751 -8.930 -24.824 1.00 88.38 249 LYS A N 1
ATOM 1999 C CA . LYS A 1 249 ? 21.821 -9.009 -23.813 1.00 88.38 249 LYS A CA 1
ATOM 2000 C C . LYS A 1 249 ? 22.192 -10.450 -23.471 1.00 88.38 249 LYS A C 1
ATOM 2002 O O . LYS A 1 249 ? 23.376 -10.761 -23.426 1.00 88.38 249 LYS A O 1
ATOM 2007 N N . TRP A 1 250 ? 21.204 -11.325 -23.286 1.00 91.12 250 TRP A N 1
ATOM 2008 C CA . TRP A 1 250 ? 21.445 -12.747 -23.028 1.00 91.12 250 TRP A CA 1
ATOM 2009 C C . TRP A 1 250 ? 22.146 -13.444 -24.190 1.00 91.12 250 TRP A C 1
ATOM 2011 O O . TRP A 1 250 ? 23.124 -14.156 -23.970 1.00 91.12 250 TRP A O 1
ATOM 2021 N N . VAL A 1 251 ? 21.683 -13.201 -25.419 1.00 93.06 251 VAL A N 1
ATOM 2022 C CA . VAL A 1 251 ? 22.287 -13.770 -26.630 1.00 93.06 251 VAL A CA 1
ATOM 2023 C C . VAL A 1 251 ? 23.750 -13.349 -26.746 1.00 93.06 251 VAL A C 1
ATOM 2025 O O . VAL A 1 251 ? 24.617 -14.201 -26.900 1.00 93.06 251 VAL A O 1
ATOM 2028 N N . PHE A 1 252 ? 24.052 -12.057 -26.609 1.00 92.50 252 PHE A N 1
ATOM 2029 C CA . PHE A 1 252 ? 25.427 -11.570 -26.711 1.00 92.50 252 PHE A CA 1
ATOM 2030 C C . PHE A 1 252 ? 26.312 -12.034 -25.552 1.00 92.50 252 PHE A C 1
ATOM 2032 O O . PHE A 1 252 ? 27.474 -12.349 -25.789 1.00 92.50 252 PHE A O 1
ATOM 2039 N N . THR A 1 253 ? 25.788 -12.142 -24.327 1.00 91.38 253 THR A N 1
ATOM 2040 C CA . THR A 1 253 ? 26.523 -12.753 -23.210 1.00 91.38 253 THR A CA 1
ATOM 2041 C C . THR A 1 253 ? 26.898 -14.199 -23.528 1.00 91.38 253 THR A C 1
ATOM 2043 O O . THR A 1 253 ? 28.072 -14.539 -23.431 1.00 91.38 253 THR A O 1
ATOM 2046 N N . LEU A 1 254 ? 25.954 -15.031 -23.981 1.00 93.81 254 LEU A N 1
ATOM 2047 C CA . LEU A 1 254 ? 26.227 -16.434 -24.307 1.00 93.81 254 LEU A CA 1
ATOM 2048 C C . LEU A 1 254 ? 27.202 -16.576 -25.487 1.00 93.81 254 LEU A C 1
ATOM 2050 O O . LEU A 1 254 ? 28.175 -17.324 -25.402 1.00 93.81 254 LEU A O 1
ATOM 2054 N N . SER A 1 255 ? 26.990 -15.812 -26.560 1.00 92.62 255 SER A N 1
ATOM 2055 C CA . SER A 1 255 ? 27.911 -15.767 -27.701 1.00 92.62 255 SER A CA 1
ATOM 2056 C C . SER A 1 255 ? 29.306 -15.315 -27.275 1.00 92.62 255 SER A C 1
ATOM 2058 O O . SER A 1 255 ? 30.295 -15.868 -27.742 1.00 92.62 255 SER A O 1
ATOM 2060 N N . GLY A 1 256 ? 29.398 -14.357 -26.349 1.00 92.69 256 GLY A N 1
ATOM 2061 C CA . GLY A 1 256 ? 30.659 -13.902 -25.777 1.00 92.69 256 GLY A CA 1
ATOM 2062 C C . GLY A 1 256 ? 31.395 -15.010 -25.024 1.00 92.69 256 GLY A C 1
ATOM 2063 O O . GLY A 1 256 ? 32.582 -15.229 -25.261 1.00 92.69 256 GLY A O 1
ATOM 2064 N N . MET A 1 257 ? 30.685 -15.761 -24.174 1.00 92.25 257 MET A N 1
ATOM 2065 C CA . MET A 1 257 ? 31.254 -16.913 -23.461 1.00 92.25 257 MET A CA 1
ATOM 2066 C C . MET A 1 257 ? 31.874 -17.917 -24.438 1.00 92.25 257 MET A C 1
ATOM 2068 O O . MET A 1 257 ? 32.987 -18.375 -24.211 1.00 92.25 257 MET A O 1
ATOM 2072 N N . ILE A 1 258 ? 31.182 -18.224 -25.539 1.00 93.12 258 ILE A N 1
ATOM 2073 C CA . ILE A 1 258 ? 31.609 -19.235 -26.516 1.00 93.12 258 ILE A CA 1
ATOM 2074 C C . ILE A 1 258 ? 32.746 -18.713 -27.407 1.00 93.12 258 ILE A C 1
ATOM 20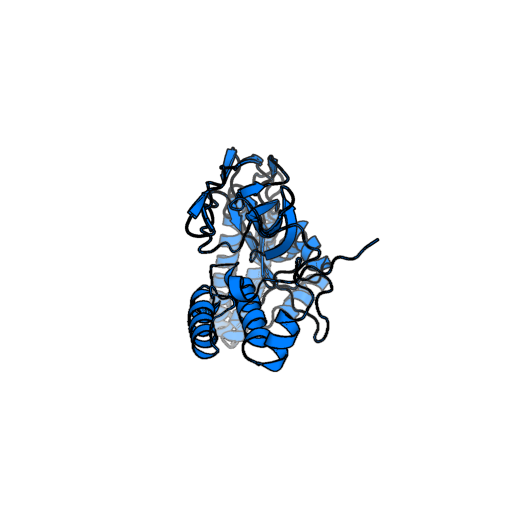76 O O . ILE A 1 258 ? 33.780 -19.365 -27.547 1.00 93.12 258 ILE A O 1
ATOM 2080 N N . LEU A 1 259 ? 32.571 -17.541 -28.024 1.00 91.38 259 LEU A N 1
ATOM 2081 C CA . LEU A 1 259 ? 33.484 -17.025 -29.046 1.00 91.38 259 LEU A CA 1
ATOM 2082 C C . LEU A 1 259 ? 34.819 -16.567 -28.448 1.00 91.38 259 LEU A C 1
ATOM 2084 O O . LEU A 1 259 ? 35.871 -16.944 -28.957 1.00 91.38 259 LEU A O 1
ATOM 2088 N N . PHE A 1 260 ? 34.807 -15.803 -27.353 1.00 88.38 260 PHE A N 1
ATOM 2089 C CA . PHE A 1 260 ? 36.053 -15.314 -26.750 1.00 88.38 260 PHE A CA 1
ATOM 2090 C C . PHE A 1 260 ? 36.846 -16.451 -26.096 1.00 88.38 260 PHE A C 1
ATOM 2092 O O . PHE A 1 260 ? 38.075 -16.437 -26.132 1.00 88.38 260 PHE A O 1
ATOM 2099 N N . ASN A 1 261 ? 36.166 -17.474 -25.566 1.00 90.88 261 ASN A N 1
ATOM 2100 C CA . ASN A 1 261 ? 36.848 -18.669 -25.081 1.00 90.88 261 ASN A CA 1
ATOM 2101 C C . ASN A 1 261 ? 37.510 -19.450 -26.216 1.00 90.88 261 ASN A C 1
ATOM 2103 O O . ASN A 1 261 ? 38.694 -19.766 -26.127 1.00 90.88 261 ASN A O 1
ATOM 2107 N N . LYS A 1 262 ? 36.776 -19.693 -27.306 1.00 91.19 262 LYS A N 1
ATOM 2108 C CA . LYS A 1 262 ? 37.270 -20.481 -28.437 1.00 91.19 262 LYS A CA 1
ATOM 2109 C C . LYS A 1 262 ? 38.394 -19.795 -29.217 1.00 91.19 262 LYS A C 1
ATOM 2111 O O . LYS A 1 262 ? 39.318 -20.473 -29.651 1.00 91.19 262 LYS A O 1
ATOM 2116 N N . TYR A 1 263 ? 38.301 -18.482 -29.433 1.00 91.50 263 TYR A N 1
ATOM 2117 C CA . TYR A 1 263 ? 39.181 -17.770 -30.369 1.00 91.50 263 TYR A CA 1
ATOM 2118 C C . TYR A 1 263 ? 40.237 -16.887 -29.703 1.00 91.50 263 TYR A C 1
ATOM 2120 O O . TYR A 1 263 ? 41.237 -16.570 -30.338 1.00 91.50 263 TYR A O 1
ATOM 2128 N N . LEU A 1 264 ? 40.037 -16.486 -28.445 1.00 88.50 264 LEU A N 1
ATOM 2129 C CA . LEU A 1 264 ? 40.951 -15.588 -27.726 1.00 88.50 264 LEU A CA 1
ATOM 2130 C C . LEU A 1 264 ? 41.514 -16.220 -26.444 1.00 88.50 264 LEU A C 1
ATOM 2132 O O . LEU A 1 264 ? 42.270 -15.571 -25.726 1.00 88.50 264 LEU A O 1
ATOM 2136 N N . GLY A 1 265 ? 41.155 -17.474 -26.144 1.00 87.50 265 GLY A N 1
ATOM 2137 C CA . GLY A 1 265 ? 41.639 -18.208 -24.971 1.00 87.50 265 GLY A CA 1
ATOM 2138 C C . GLY A 1 265 ? 41.136 -17.658 -23.633 1.00 87.50 265 GLY A C 1
ATOM 2139 O O . GLY A 1 265 ? 41.659 -18.014 -22.580 1.00 87.50 265 GLY A O 1
ATOM 2140 N N . TRP A 1 266 ? 40.135 -16.774 -23.643 1.00 89.31 266 TRP A N 1
ATOM 2141 C CA . TRP A 1 266 ? 39.581 -16.200 -22.417 1.00 89.31 266 TRP A CA 1
ATOM 2142 C C . TRP A 1 266 ? 38.767 -17.242 -21.653 1.00 89.31 266 TRP A C 1
ATOM 2144 O O . TRP A 1 266 ? 38.152 -18.125 -22.244 1.00 89.31 266 TRP A O 1
ATOM 2154 N N . ASN A 1 267 ? 38.688 -17.142 -20.327 1.00 92.25 267 ASN A N 1
ATOM 2155 C CA . ASN A 1 267 ? 37.744 -17.983 -19.591 1.00 92.25 267 ASN A CA 1
ATOM 2156 C C . ASN A 1 267 ? 36.286 -17.578 -19.906 1.00 92.25 267 ASN A C 1
ATOM 2158 O O . ASN A 1 267 ? 36.014 -16.455 -20.342 1.00 92.25 267 ASN A O 1
ATOM 2162 N N . LEU A 1 268 ? 35.339 -18.495 -19.677 1.00 88.12 268 LEU A N 1
ATOM 2163 C CA . LEU A 1 268 ? 33.921 -18.281 -19.999 1.00 88.12 268 LEU A CA 1
ATOM 2164 C C . LEU A 1 268 ? 33.347 -17.029 -19.321 1.00 88.12 268 LEU A C 1
ATOM 2166 O O . LEU A 1 268 ? 32.548 -16.323 -19.926 1.00 88.12 268 LEU A O 1
ATOM 2170 N N . ILE A 1 269 ? 33.772 -16.721 -18.093 1.00 87.81 269 ILE A N 1
ATOM 2171 C CA . ILE A 1 269 ? 33.296 -15.547 -17.349 1.00 87.81 269 ILE A CA 1
ATOM 2172 C C . ILE A 1 269 ? 33.735 -14.262 -18.060 1.00 87.81 269 ILE A C 1
ATOM 2174 O O . ILE A 1 269 ? 32.903 -13.406 -18.352 1.00 87.81 269 ILE A O 1
ATOM 2178 N N . ALA A 1 270 ? 35.019 -14.146 -18.397 1.00 87.06 270 ALA A N 1
ATOM 2179 C CA . ALA A 1 270 ? 35.572 -12.998 -19.108 1.00 87.06 270 ALA A CA 1
ATOM 2180 C C . ALA A 1 270 ? 34.933 -12.826 -20.497 1.00 87.06 270 ALA A C 1
ATOM 2182 O O . ALA A 1 270 ? 34.550 -11.714 -20.866 1.00 87.06 270 ALA A O 1
ATOM 2183 N N . GLY A 1 271 ? 34.737 -13.923 -21.237 1.00 89.88 271 GLY A N 1
ATOM 2184 C CA . GLY A 1 271 ? 34.020 -13.898 -22.514 1.00 89.88 271 GLY A CA 1
ATOM 2185 C C . GLY A 1 271 ? 32.563 -13.449 -22.370 1.00 89.88 271 GLY A C 1
ATOM 2186 O O . GLY A 1 271 ? 32.083 -12.620 -23.144 1.00 89.88 271 GLY A O 1
ATOM 2187 N N . GLY A 1 272 ? 31.863 -13.928 -21.339 1.00 89.56 272 GLY A N 1
ATOM 2188 C CA . GLY A 1 272 ? 30.490 -13.522 -21.040 1.00 89.56 272 GLY A CA 1
ATOM 2189 C C . GLY A 1 272 ? 30.360 -12.043 -20.679 1.00 89.56 272 GLY A C 1
ATOM 2190 O O . GLY A 1 272 ? 29.415 -11.387 -21.126 1.00 89.56 272 GLY A O 1
ATOM 2191 N N . LEU A 1 273 ? 31.325 -11.494 -19.933 1.00 88.75 273 LEU A N 1
ATOM 2192 C CA . LEU A 1 273 ? 31.390 -10.066 -19.611 1.00 88.75 273 LEU A CA 1
ATOM 2193 C C . LEU A 1 273 ? 31.584 -9.213 -20.872 1.00 88.75 273 LEU A C 1
ATOM 2195 O O . LEU A 1 273 ? 30.827 -8.264 -21.077 1.00 88.75 273 LEU A O 1
ATOM 2199 N N . ALA A 1 274 ? 32.521 -9.577 -21.752 1.00 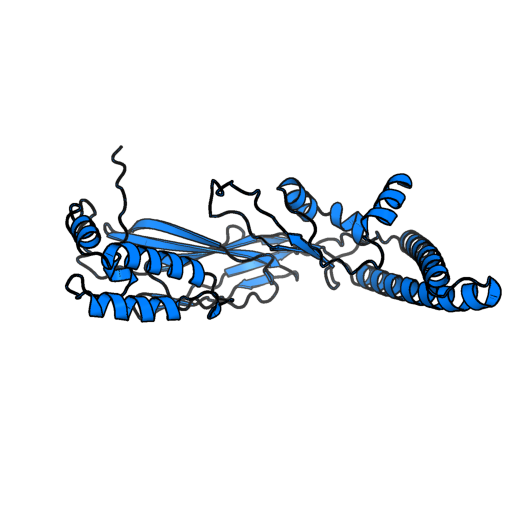88.19 274 ALA A N 1
ATOM 2200 C CA . ALA A 1 274 ? 32.721 -8.876 -23.024 1.00 88.19 274 ALA A CA 1
ATOM 2201 C C . ALA A 1 274 ? 31.481 -8.937 -23.924 1.00 88.19 274 ALA A C 1
ATOM 2203 O O . ALA A 1 274 ? 31.040 -7.918 -24.460 1.00 88.19 274 ALA A O 1
ATOM 2204 N N . GLY A 1 275 ? 30.858 -10.113 -24.017 1.00 90.50 275 GLY A N 1
ATOM 2205 C CA . GLY A 1 275 ? 29.583 -10.287 -24.702 1.00 90.50 275 GLY A CA 1
ATOM 2206 C C . GLY A 1 275 ? 28.481 -9.394 -24.129 1.00 90.50 275 GLY A C 1
ATOM 2207 O O . GLY A 1 275 ? 27.761 -8.736 -24.875 1.00 90.50 275 GLY A O 1
ATOM 2208 N N . ASN A 1 276 ? 28.376 -9.292 -22.801 1.00 90.06 276 ASN A N 1
ATOM 2209 C CA . ASN A 1 276 ? 27.388 -8.429 -22.156 1.00 90.06 276 ASN A CA 1
ATOM 2210 C C . ASN A 1 276 ? 27.578 -6.946 -22.511 1.00 90.06 276 ASN A C 1
ATOM 2212 O O . ASN A 1 276 ? 26.592 -6.264 -22.790 1.00 90.06 276 ASN A O 1
ATOM 2216 N N . VAL A 1 277 ? 28.826 -6.462 -22.549 1.00 88.25 277 VAL A N 1
ATOM 2217 C CA . VAL A 1 277 ? 29.157 -5.081 -22.944 1.00 88.25 277 VAL A CA 1
ATOM 2218 C C . VAL A 1 277 ? 28.717 -4.810 -24.384 1.00 88.25 277 VAL A C 1
ATOM 2220 O O . VAL A 1 277 ? 27.978 -3.854 -24.626 1.00 88.25 277 VAL A O 1
ATOM 2223 N N . ILE A 1 278 ? 29.079 -5.691 -25.324 1.00 88.00 278 ILE A N 1
ATOM 2224 C CA . ILE A 1 278 ? 28.680 -5.581 -26.737 1.00 88.00 278 ILE A CA 1
ATOM 2225 C C . ILE A 1 278 ? 27.152 -5.603 -26.873 1.00 88.00 278 ILE A C 1
ATOM 2227 O O . ILE A 1 278 ? 26.569 -4.778 -27.581 1.00 88.00 278 ILE A O 1
ATOM 2231 N N . GLY A 1 279 ? 26.479 -6.512 -26.165 1.00 88.31 279 GLY A N 1
ATOM 2232 C CA . GLY A 1 279 ? 25.020 -6.573 -26.124 1.00 88.31 279 GLY A CA 1
ATOM 2233 C C . GLY A 1 279 ? 24.402 -5.292 -25.563 1.00 88.31 279 GLY A C 1
ATOM 2234 O O . GLY A 1 279 ? 23.427 -4.785 -26.110 1.00 88.31 279 GLY A O 1
ATOM 2235 N N . GLY A 1 280 ? 24.991 -4.724 -24.510 1.00 87.31 280 GLY A N 1
ATOM 2236 C CA . GLY A 1 280 ? 24.590 -3.446 -23.928 1.00 87.31 280 GLY A CA 1
ATOM 2237 C C . GLY A 1 280 ? 24.661 -2.286 -24.921 1.00 87.31 280 GLY A C 1
ATOM 2238 O O . GLY A 1 280 ? 23.686 -1.544 -25.044 1.00 87.31 280 GLY A O 1
ATOM 2239 N N . MET A 1 281 ? 25.765 -2.173 -25.665 1.00 89.06 281 MET A N 1
ATOM 2240 C CA . MET A 1 281 ? 25.945 -1.156 -26.709 1.00 89.06 281 MET A CA 1
ATOM 2241 C C . MET A 1 281 ? 24.908 -1.308 -27.829 1.00 89.06 281 MET A C 1
ATOM 2243 O O . MET A 1 281 ? 24.235 -0.341 -28.180 1.00 89.06 281 MET A O 1
ATOM 2247 N N . ASN A 1 282 ? 24.704 -2.530 -28.334 1.00 90.75 282 ASN A N 1
ATOM 2248 C CA . ASN A 1 282 ? 23.709 -2.801 -29.377 1.00 90.75 282 ASN A CA 1
ATOM 2249 C C . ASN A 1 282 ? 22.278 -2.480 -28.923 1.00 90.75 282 ASN A C 1
ATOM 2251 O O . ASN A 1 282 ? 21.492 -1.917 -29.681 1.00 90.75 282 ASN A O 1
ATOM 2255 N N . VAL A 1 283 ? 21.935 -2.784 -27.669 1.00 90.44 283 VAL A N 1
ATOM 2256 C CA . VAL A 1 283 ? 20.629 -2.423 -27.099 1.00 90.44 283 VAL A CA 1
ATOM 2257 C C . VAL A 1 283 ? 20.458 -0.908 -26.993 1.00 90.44 283 VAL A C 1
ATOM 2259 O O . VAL A 1 283 ? 19.356 -0.407 -27.211 1.00 90.44 283 VAL A O 1
ATOM 2262 N N . HIS A 1 284 ? 21.523 -0.166 -26.689 1.00 88.56 284 HIS A N 1
ATOM 2263 C CA . HIS A 1 284 ? 21.468 1.294 -26.680 1.00 88.56 284 HIS A CA 1
ATOM 2264 C C . HIS A 1 284 ? 21.228 1.865 -28.086 1.00 88.56 284 HIS A C 1
ATOM 2266 O O . HIS A 1 284 ? 20.350 2.709 -28.255 1.00 88.56 284 HIS A O 1
ATOM 2272 N N . ILE A 1 285 ? 21.925 1.345 -29.102 1.00 90.69 285 ILE A N 1
ATOM 2273 C CA . ILE A 1 285 ? 21.699 1.711 -30.510 1.00 90.69 285 ILE A CA 1
ATOM 2274 C C . ILE A 1 285 ? 20.254 1.406 -30.922 1.00 90.69 285 ILE A C 1
ATOM 2276 O O . ILE A 1 285 ? 19.589 2.257 -31.505 1.00 90.69 285 ILE A O 1
ATOM 2280 N N . MET A 1 286 ? 19.730 0.230 -30.565 1.00 93.06 286 MET A N 1
ATOM 2281 C CA . MET A 1 286 ? 18.335 -0.137 -30.833 1.00 93.06 286 MET A CA 1
ATOM 2282 C C . MET A 1 286 ? 17.355 0.883 -30.236 1.00 93.06 286 MET A C 1
ATOM 2284 O O . MET A 1 286 ? 16.413 1.287 -30.910 1.00 93.06 286 MET A O 1
ATOM 2288 N N . TYR A 1 287 ? 17.569 1.312 -28.989 1.00 92.56 287 TYR A N 1
ATOM 2289 C CA . TYR A 1 287 ? 16.730 2.328 -28.352 1.00 92.56 287 TYR A CA 1
ATOM 2290 C C . TYR A 1 287 ? 16.759 3.667 -29.097 1.00 92.56 287 TYR A C 1
ATOM 2292 O O . TYR A 1 287 ? 15.697 4.245 -29.328 1.00 92.56 287 TYR A O 1
ATOM 2300 N N . LEU A 1 288 ? 17.942 4.117 -29.529 1.00 92.31 288 LEU A N 1
ATOM 2301 C CA . LEU A 1 288 ? 18.096 5.332 -30.334 1.00 92.31 288 LEU A CA 1
ATOM 2302 C C . LEU A 1 288 ? 17.335 5.230 -31.662 1.00 92.31 288 LEU A C 1
ATOM 2304 O O . LEU A 1 288 ? 16.536 6.109 -31.974 1.00 92.31 288 LEU A O 1
ATOM 2308 N N . LEU A 1 289 ? 17.528 4.136 -32.404 1.00 94.00 289 LEU A N 1
ATOM 2309 C CA . LEU A 1 289 ? 16.875 3.914 -33.699 1.00 94.00 289 LEU A CA 1
ATOM 2310 C C . LEU A 1 289 ? 15.351 3.804 -33.581 1.00 94.00 289 LEU A C 1
ATOM 2312 O O . LEU A 1 289 ? 14.625 4.266 -34.455 1.00 94.00 289 LEU A O 1
ATOM 2316 N N . ALA A 1 290 ? 14.859 3.204 -32.498 1.00 92.62 290 ALA A N 1
ATOM 2317 C CA . ALA A 1 290 ? 13.432 3.019 -32.267 1.00 92.62 290 ALA A CA 1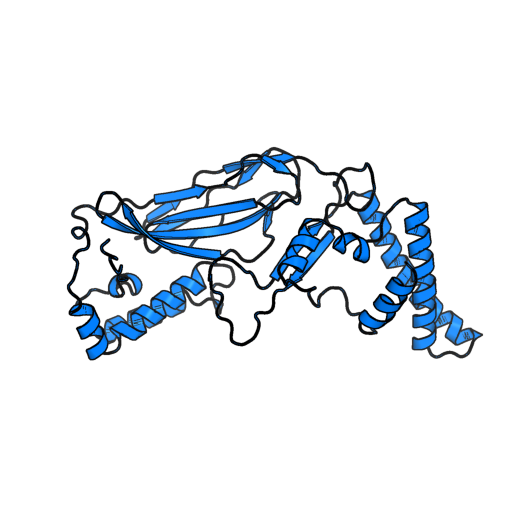
ATOM 2318 C C . ALA A 1 290 ? 12.746 4.240 -31.620 1.00 92.62 290 ALA A C 1
ATOM 2320 O O . ALA A 1 290 ? 11.539 4.197 -31.381 1.00 92.62 290 ALA A O 1
ATOM 2321 N N . GLY A 1 291 ? 13.489 5.304 -31.285 1.00 94.19 291 GLY A N 1
ATOM 2322 C CA . GLY A 1 291 ? 12.946 6.460 -30.564 1.00 94.19 291 GLY A CA 1
ATOM 2323 C C . GLY A 1 291 ? 12.408 6.107 -29.170 1.00 94.19 291 GLY A C 1
ATOM 2324 O O . GLY A 1 291 ? 11.485 6.753 -28.672 1.00 94.19 291 GLY A O 1
ATOM 2325 N N . VAL A 1 292 ? 12.954 5.058 -28.545 1.00 94.50 292 VAL A N 1
ATOM 2326 C CA . VAL A 1 292 ? 12.517 4.545 -27.241 1.00 94.50 292 VAL A CA 1
ATOM 2327 C C . VAL A 1 292 ? 13.563 4.861 -26.191 1.00 94.50 292 VAL A C 1
ATOM 2329 O O . VAL A 1 292 ? 14.747 4.602 -26.363 1.00 94.50 292 VAL A O 1
ATOM 2332 N N . ALA A 1 293 ? 13.130 5.373 -25.051 1.00 92.62 293 ALA A N 1
ATOM 2333 C CA . ALA A 1 293 ? 14.011 5.711 -23.956 1.00 92.62 293 ALA A CA 1
ATOM 2334 C C . ALA A 1 293 ? 14.298 4.472 -23.069 1.00 92.62 293 ALA A C 1
ATOM 2336 O O . ALA A 1 293 ? 13.373 3.722 -22.746 1.00 92.62 293 ALA A O 1
ATOM 2337 N N . PRO A 1 294 ? 15.552 4.228 -22.635 1.00 88.00 294 PRO A N 1
ATOM 2338 C CA . PRO A 1 294 ? 15.912 3.056 -21.829 1.00 88.00 294 PRO A CA 1
ATOM 2339 C C . PRO A 1 294 ? 15.254 3.069 -20.442 1.00 88.00 294 PRO A C 1
ATOM 2341 O O . PRO A 1 294 ? 15.232 4.102 -19.782 1.00 88.00 294 PRO A O 1
ATOM 2344 N N . SER A 1 295 ? 14.790 1.909 -19.956 1.00 85.94 295 SER A N 1
ATOM 2345 C CA . SER A 1 295 ? 13.937 1.824 -18.757 1.00 85.94 295 SER A CA 1
ATOM 2346 C C . SER A 1 295 ? 14.549 2.423 -17.486 1.00 85.94 295 SER A C 1
ATOM 2348 O O . SER A 1 295 ? 13.929 3.275 -16.866 1.00 85.94 295 SER A O 1
ATOM 2350 N N . TYR A 1 296 ? 15.754 1.998 -17.096 1.00 82.75 296 TYR A N 1
ATOM 2351 C CA . TYR A 1 296 ? 16.336 2.334 -15.788 1.00 82.75 296 TYR A CA 1
ATOM 2352 C C . TYR A 1 296 ? 16.701 3.823 -15.597 1.00 82.75 296 TYR A C 1
ATOM 2354 O O . TYR A 1 296 ? 16.199 4.448 -14.664 1.00 82.75 296 TYR A O 1
ATOM 2362 N N . PRO A 1 297 ? 17.530 4.455 -16.453 1.00 83.75 297 PRO A N 1
ATOM 2363 C CA . PRO A 1 297 ? 17.870 5.866 -16.256 1.00 83.75 297 PRO A CA 1
ATOM 2364 C C . PRO A 1 297 ? 16.653 6.775 -16.465 1.00 83.75 297 PRO A C 1
ATOM 2366 O O . PRO A 1 297 ? 16.561 7.837 -15.857 1.00 83.75 297 PRO A O 1
ATOM 2369 N N . LYS A 1 298 ? 15.684 6.354 -17.289 1.00 88.56 298 LYS A N 1
ATOM 2370 C CA . LYS A 1 298 ? 14.466 7.131 -17.515 1.00 88.56 298 LYS A CA 1
ATOM 2371 C C . LYS A 1 298 ? 13.484 6.996 -16.370 1.00 88.56 298 LYS A C 1
ATOM 2373 O O . LYS A 1 298 ? 12.890 8.000 -16.010 1.00 88.56 298 LYS A O 1
ATOM 2378 N N . SER A 1 299 ? 13.364 5.835 -15.727 1.00 86.81 299 SER A N 1
ATOM 2379 C CA . SER A 1 299 ? 12.486 5.706 -14.559 1.00 86.81 299 SER A CA 1
ATOM 2380 C C . SER A 1 299 ? 12.828 6.699 -13.446 1.00 86.81 299 SER A C 1
ATOM 2382 O O . SER A 1 299 ? 11.915 7.200 -12.805 1.00 86.81 299 SER A O 1
ATOM 2384 N N . LEU A 1 300 ? 14.105 7.073 -13.285 1.00 89.12 300 LEU A N 1
ATOM 2385 C CA . LEU A 1 300 ? 14.537 8.103 -12.327 1.00 89.12 300 LEU A CA 1
ATOM 2386 C C . LEU A 1 300 ? 14.007 9.510 -12.649 1.00 89.12 300 LEU A C 1
ATOM 2388 O O . LEU A 1 300 ? 13.908 10.351 -11.762 1.00 89.12 300 LEU A O 1
ATOM 2392 N N . GLN A 1 301 ? 13.650 9.770 -13.908 1.00 90.19 301 GLN A N 1
ATOM 2393 C CA . GLN A 1 301 ? 13.065 11.036 -14.358 1.00 90.19 301 GLN A CA 1
ATOM 2394 C C . GLN A 1 301 ? 11.539 11.061 -14.194 1.00 90.19 301 GLN A C 1
ATOM 2396 O O . GLN A 1 301 ? 10.924 12.103 -14.416 1.00 90.19 301 GLN A O 1
ATOM 2401 N N . PHE A 1 302 ? 10.903 9.934 -13.844 1.00 92.12 302 PHE A N 1
ATOM 2402 C CA . PHE A 1 302 ? 9.459 9.907 -13.638 1.00 92.12 302 PHE A CA 1
ATOM 2403 C C . PHE A 1 302 ? 9.108 10.774 -12.418 1.00 92.12 302 PHE A C 1
ATOM 2405 O O . PHE A 1 302 ? 9.674 10.537 -11.348 1.00 92.12 302 PHE A O 1
ATOM 2412 N N . PRO A 1 303 ? 8.187 11.755 -12.530 1.00 91.94 303 PRO A N 1
ATOM 2413 C CA . PRO A 1 303 ? 7.949 12.727 -11.461 1.00 91.94 303 PRO A CA 1
ATOM 2414 C C . PRO A 1 303 ? 7.650 12.096 -10.100 1.00 91.94 303 PRO A C 1
ATOM 2416 O O . PRO A 1 303 ? 8.157 12.561 -9.082 1.00 91.94 303 PRO A O 1
ATOM 2419 N N . LEU A 1 304 ? 6.881 11.002 -10.086 1.00 90.00 304 LEU A N 1
ATOM 2420 C CA . LEU A 1 304 ? 6.564 10.290 -8.853 1.00 90.00 304 LEU A CA 1
ATOM 2421 C C . LEU A 1 304 ? 7.805 9.620 -8.247 1.00 90.00 304 LEU A C 1
ATOM 2423 O O . LEU A 1 304 ? 8.022 9.735 -7.048 1.00 90.00 304 LEU A O 1
ATOM 2427 N N . VAL A 1 305 ? 8.661 8.992 -9.064 1.00 90.75 305 VAL A N 1
ATOM 2428 C CA . VAL A 1 305 ? 9.933 8.417 -8.588 1.00 90.75 305 VAL A CA 1
ATOM 2429 C C . VAL A 1 305 ? 10.797 9.499 -7.960 1.00 90.75 305 VAL A C 1
ATOM 2431 O O . VAL A 1 305 ? 11.244 9.327 -6.830 1.00 90.75 305 VAL A O 1
ATOM 2434 N N . LYS A 1 306 ? 10.980 10.626 -8.656 1.00 90.62 306 LYS A N 1
ATOM 2435 C CA . LYS A 1 306 ? 11.774 11.747 -8.152 1.00 90.62 306 LYS A CA 1
ATOM 2436 C C . LYS A 1 306 ? 11.245 12.245 -6.803 1.00 90.62 306 LYS A C 1
ATOM 2438 O O . LYS A 1 306 ? 12.013 12.328 -5.856 1.00 90.62 306 LYS A O 1
ATOM 2443 N N . ARG A 1 307 ? 9.929 12.464 -6.688 1.00 89.00 307 ARG A N 1
ATOM 2444 C CA . ARG A 1 307 ? 9.283 12.895 -5.437 1.00 89.00 307 ARG A CA 1
ATOM 2445 C C . ARG A 1 307 ? 9.567 11.945 -4.269 1.00 89.00 307 ARG A C 1
ATOM 2447 O O . ARG A 1 307 ? 9.834 12.406 -3.168 1.00 89.00 307 ARG A O 1
ATOM 2454 N N . TYR A 1 308 ? 9.492 10.633 -4.491 1.00 87.38 308 TYR A N 1
ATOM 2455 C CA . TYR A 1 308 ? 9.781 9.655 -3.440 1.00 87.38 308 TYR A CA 1
ATOM 2456 C C . TYR A 1 308 ? 11.265 9.655 -3.047 1.00 87.38 308 TYR A C 1
ATOM 2458 O O . TYR A 1 308 ? 11.572 9.644 -1.857 1.00 87.38 308 TYR A O 1
ATOM 2466 N N . LEU A 1 309 ? 12.178 9.711 -4.022 1.00 86.69 309 LEU A N 1
ATOM 2467 C CA . LEU A 1 309 ? 13.619 9.805 -3.758 1.00 86.69 309 LEU A CA 1
ATOM 2468 C C . LEU A 1 309 ? 13.973 11.076 -2.966 1.00 86.69 309 LEU A C 1
ATOM 2470 O O . LEU A 1 309 ? 14.720 10.994 -1.994 1.00 86.69 309 LEU A O 1
ATOM 2474 N N . ASP A 1 310 ? 13.384 12.221 -3.325 1.00 87.12 310 ASP A N 1
ATOM 2475 C CA . ASP A 1 310 ? 13.570 13.501 -2.624 1.00 87.12 310 ASP A CA 1
ATOM 2476 C C . ASP A 1 310 ? 13.062 13.437 -1.166 1.00 87.12 310 ASP A C 1
ATOM 2478 O O . ASP A 1 310 ? 13.600 14.108 -0.289 1.00 87.12 310 ASP A O 1
ATOM 2482 N N . ASN A 1 311 ? 12.081 12.570 -0.882 1.00 84.06 311 ASN A N 1
ATOM 2483 C CA . ASN A 1 311 ? 11.551 12.302 0.460 1.00 84.06 311 ASN A CA 1
ATOM 2484 C C . ASN A 1 311 ? 12.323 11.206 1.225 1.00 84.06 311 ASN A C 1
ATOM 2486 O O . ASN A 1 311 ? 11.826 10.678 2.218 1.00 84.06 311 ASN A O 1
ATOM 2490 N N . GLY A 1 312 ? 13.521 10.828 0.769 1.00 83.12 312 GLY A N 1
ATOM 2491 C CA . GLY A 1 312 ? 14.406 9.891 1.467 1.00 83.12 312 GLY A CA 1
ATOM 2492 C C . GLY A 1 312 ? 14.175 8.410 1.153 1.00 83.12 312 GLY A C 1
ATOM 2493 O O . GLY A 1 312 ? 14.832 7.556 1.750 1.00 83.12 312 GLY A O 1
ATOM 2494 N N . TYR A 1 313 ? 13.294 8.077 0.204 1.00 85.31 313 TYR A N 1
ATOM 2495 C CA . TYR A 1 313 ? 13.183 6.701 -0.278 1.00 85.31 313 TYR A CA 1
ATOM 2496 C C . TYR A 1 313 ? 14.419 6.295 -1.084 1.00 85.31 313 TYR A C 1
ATOM 2498 O O . TYR A 1 313 ? 15.062 7.095 -1.761 1.00 85.31 313 TYR A O 1
ATOM 2506 N N . ARG A 1 314 ? 14.724 5.002 -1.049 1.00 85.12 314 ARG A N 1
ATOM 2507 C CA . ARG A 1 314 ? 15.866 4.366 -1.698 1.00 85.12 314 ARG A CA 1
ATOM 2508 C C . ARG A 1 314 ? 15.411 3.251 -2.628 1.00 85.12 314 ARG A C 1
ATOM 2510 O O . ARG A 1 314 ? 14.308 2.720 -2.538 1.00 85.12 314 ARG A O 1
ATOM 2517 N N . MET A 1 315 ? 16.279 2.873 -3.551 1.00 81.31 315 MET A N 1
ATOM 2518 C CA . MET A 1 315 ? 16.000 1.847 -4.558 1.00 81.31 315 MET A CA 1
ATOM 2519 C C . MET A 1 315 ? 16.031 0.456 -3.929 1.00 81.31 315 MET A C 1
ATOM 2521 O O . MET A 1 315 ? 17.053 0.080 -3.369 1.00 81.31 315 MET A O 1
ATOM 2525 N N . GLY A 1 316 ? 14.936 -0.309 -3.999 1.00 67.31 316 GLY A N 1
ATOM 2526 C CA . GLY A 1 316 ? 14.899 -1.666 -3.435 1.00 67.31 316 GLY A CA 1
ATOM 2527 C C . GLY A 1 316 ? 15.880 -2.626 -4.120 1.00 67.31 316 GLY A C 1
ATOM 2528 O O . GLY A 1 316 ? 16.082 -2.549 -5.332 1.00 67.31 316 GLY A O 1
ATOM 2529 N N . GLU A 1 317 ? 16.425 -3.590 -3.369 1.00 55.25 317 GLU A N 1
ATOM 2530 C CA . GLU A 1 317 ? 17.413 -4.578 -3.851 1.00 55.25 317 GLU A CA 1
ATOM 2531 C C . GLU A 1 317 ? 16.918 -5.461 -5.021 1.00 55.25 317 GLU A C 1
ATOM 2533 O O . GLU A 1 317 ? 17.708 -6.095 -5.717 1.00 55.25 317 GLU A O 1
ATOM 2538 N N . SER A 1 318 ? 15.608 -5.484 -5.297 1.00 43.00 318 SER A N 1
ATOM 2539 C CA . SER A 1 318 ? 14.987 -6.364 -6.304 1.00 43.00 318 SER A CA 1
ATOM 2540 C C . SER A 1 318 ? 15.212 -5.976 -7.771 1.00 43.00 318 SER A C 1
ATOM 2542 O O . SER A 1 318 ? 14.697 -6.650 -8.667 1.00 43.00 318 SER A O 1
ATOM 2544 N N . HIS A 1 319 ? 15.969 -4.919 -8.074 1.00 43.06 319 HIS A N 1
ATOM 2545 C CA . HIS A 1 319 ? 16.363 -4.615 -9.453 1.00 43.06 319 HIS A CA 1
ATOM 2546 C C . HIS A 1 319 ? 17.501 -5.530 -9.911 1.00 43.06 319 HIS A C 1
ATOM 2548 O O . HIS A 1 319 ? 18.595 -5.054 -10.172 1.00 43.06 319 HIS A O 1
ATOM 2554 N N . GLY A 1 320 ? 17.184 -6.830 -10.013 1.00 37.03 320 GLY A N 1
ATOM 2555 C CA . GLY A 1 320 ? 17.917 -7.889 -10.706 1.00 37.03 320 GLY A CA 1
ATOM 2556 C C . GLY A 1 320 ? 19.370 -8.031 -10.285 1.00 37.03 320 GLY A C 1
ATOM 2557 O O . GLY A 1 320 ? 20.170 -7.174 -10.620 1.00 37.03 320 GLY A O 1
ATOM 2558 N N . ILE A 1 321 ? 19.714 -9.155 -9.645 1.00 31.33 321 ILE A N 1
ATOM 2559 C CA . ILE A 1 321 ? 21.092 -9.595 -9.375 1.00 31.33 321 ILE A CA 1
ATOM 2560 C C . ILE A 1 321 ? 22.008 -9.161 -10.525 1.00 31.33 321 ILE A C 1
ATOM 2562 O O . ILE A 1 321 ? 21.973 -9.771 -11.600 1.00 31.33 321 ILE A O 1
ATOM 2566 N N . PRO A 1 322 ? 22.833 -8.121 -10.349 1.00 38.38 322 PRO A N 1
ATOM 2567 C CA . PRO A 1 322 ? 23.910 -7.909 -11.267 1.00 38.38 322 PRO A CA 1
ATOM 2568 C C . PRO A 1 322 ? 25.029 -8.778 -10.695 1.00 38.38 322 PRO A C 1
ATOM 2570 O O . PRO A 1 322 ? 25.461 -8.598 -9.557 1.00 38.38 322 PRO A O 1
ATOM 2573 N N . LEU A 1 323 ? 25.490 -9.755 -11.477 1.00 37.12 323 LEU A N 1
ATOM 2574 C CA . LEU A 1 323 ? 26.660 -10.590 -11.158 1.00 37.12 323 LEU A CA 1
ATOM 2575 C C . LEU A 1 323 ? 27.913 -9.760 -10.789 1.00 37.12 323 LEU A C 1
ATOM 2577 O O . LEU A 1 323 ? 28.914 -10.303 -10.341 1.00 37.12 323 LEU A O 1
ATOM 2581 N N . ILE A 1 324 ? 27.842 -8.434 -10.921 1.00 39.22 324 ILE A N 1
ATOM 2582 C CA . ILE A 1 324 ? 28.732 -7.437 -10.344 1.00 39.22 324 ILE A CA 1
ATOM 2583 C C . ILE A 1 324 ? 27.830 -6.329 -9.793 1.00 39.22 324 ILE A C 1
ATOM 2585 O O . ILE A 1 324 ? 27.058 -5.780 -10.573 1.00 39.22 324 ILE A O 1
ATOM 2589 N N . LYS A 1 325 ? 27.911 -5.984 -8.494 1.00 35.97 325 LYS A N 1
ATOM 2590 C CA . LYS A 1 325 ? 27.186 -4.850 -7.874 1.00 35.97 325 LYS A CA 1
ATOM 2591 C C . LYS A 1 325 ? 27.015 -3.711 -8.890 1.00 35.97 325 LYS A C 1
ATOM 2593 O O . LYS A 1 325 ? 28.006 -3.124 -9.329 1.00 35.97 325 LYS A O 1
ATOM 2598 N N . GLY A 1 326 ? 25.766 -3.411 -9.257 1.00 37.09 326 GLY A N 1
ATOM 2599 C CA . GLY A 1 326 ? 25.409 -2.494 -10.348 1.00 37.09 326 GLY A CA 1
ATOM 2600 C C . GLY A 1 326 ? 26.031 -1.098 -10.241 1.00 37.09 326 GLY A C 1
ATOM 2601 O O . GLY A 1 326 ? 26.083 -0.385 -11.233 1.00 37.09 326 GLY A O 1
ATOM 2602 N N . ASN A 1 327 ? 26.589 -0.741 -9.082 1.00 37.59 327 ASN A N 1
ATOM 2603 C CA . ASN A 1 327 ? 27.323 0.497 -8.843 1.00 37.59 327 ASN A CA 1
ATOM 2604 C C . ASN A 1 327 ? 28.541 0.719 -9.761 1.00 37.59 327 ASN A C 1
ATOM 2606 O O . ASN A 1 327 ? 28.841 1.874 -10.052 1.00 37.59 327 ASN A O 1
ATOM 2610 N N . TYR A 1 328 ? 29.242 -0.322 -10.232 1.00 36.62 328 TYR A N 1
ATOM 2611 C CA . TYR A 1 328 ? 30.489 -0.118 -10.996 1.00 36.62 328 TYR A CA 1
ATOM 2612 C C . TYR A 1 328 ? 30.244 0.291 -12.459 1.00 36.62 328 TYR A C 1
ATOM 2614 O O . TYR A 1 328 ? 30.784 1.290 -12.927 1.00 36.62 328 TYR A O 1
ATOM 2622 N N . LEU A 1 329 ? 29.363 -0.424 -13.167 1.00 39.19 329 LEU A N 1
ATOM 2623 C CA . LEU A 1 329 ? 28.964 -0.072 -14.539 1.00 39.19 329 LEU A CA 1
ATOM 2624 C C . LEU A 1 329 ? 28.063 1.175 -14.576 1.00 39.19 329 LEU A C 1
ATOM 2626 O O . LEU A 1 329 ? 28.088 1.926 -15.547 1.00 39.19 329 LEU A O 1
ATOM 2630 N N . PHE A 1 330 ? 27.308 1.433 -13.503 1.00 44.12 330 PHE A N 1
ATOM 2631 C CA . PHE A 1 330 ? 26.484 2.633 -13.345 1.00 44.12 330 PHE A CA 1
ATOM 2632 C C . PHE A 1 330 ? 27.317 3.923 -13.259 1.00 44.12 330 PHE A C 1
ATOM 2634 O O . PHE A 1 330 ? 26.985 4.893 -13.937 1.00 44.12 330 PHE A O 1
ATOM 2641 N N . ARG A 1 331 ? 28.431 3.928 -12.508 1.00 35.53 331 ARG A N 1
ATOM 2642 C CA . ARG A 1 331 ? 29.354 5.082 -12.466 1.00 35.53 331 ARG A CA 1
ATOM 2643 C C . ARG A 1 331 ? 30.038 5.340 -13.810 1.00 35.53 331 ARG A C 1
ATOM 2645 O O . ARG A 1 331 ? 30.221 6.492 -14.182 1.00 35.53 331 ARG A O 1
ATOM 2652 N N . LEU A 1 332 ? 30.362 4.287 -14.562 1.00 32.78 332 LEU A N 1
ATOM 2653 C CA . LEU A 1 332 ? 30.909 4.410 -15.919 1.00 32.78 332 LEU A CA 1
ATOM 2654 C C . LEU A 1 332 ? 29.887 4.989 -16.911 1.00 32.78 332 LEU A C 1
ATOM 2656 O O . LEU A 1 332 ? 30.257 5.764 -17.784 1.00 32.78 332 LEU A O 1
ATOM 2660 N N . GLY A 1 333 ? 28.601 4.660 -16.753 1.00 35.41 333 GLY A N 1
ATOM 2661 C CA . GLY A 1 333 ? 27.522 5.237 -17.558 1.00 35.41 333 GLY A CA 1
ATOM 2662 C C . GLY A 1 333 ? 27.288 6.729 -17.301 1.00 35.41 333 GLY A C 1
ATOM 2663 O O . GLY A 1 333 ? 27.008 7.453 -18.246 1.00 35.41 333 GLY A O 1
ATOM 2664 N N . GLN A 1 334 ? 27.451 7.196 -16.057 1.00 34.88 334 GLN A N 1
ATOM 2665 C CA . GLN A 1 334 ? 27.364 8.624 -15.706 1.00 34.88 334 GLN A CA 1
ATOM 2666 C C . GLN A 1 334 ? 28.535 9.462 -16.241 1.00 34.88 334 GLN A C 1
ATOM 2668 O O . GLN A 1 334 ? 28.389 10.664 -16.402 1.00 34.88 334 GLN A O 1
ATOM 2673 N N . LEU A 1 335 ? 29.688 8.847 -16.519 1.00 32.50 335 LEU A N 1
ATOM 2674 C CA . LEU A 1 335 ? 30.837 9.516 -17.145 1.00 32.50 335 LEU A CA 1
ATOM 2675 C C . LEU A 1 335 ? 30.678 9.693 -18.666 1.00 32.50 335 LEU A C 1
ATOM 2677 O O . LEU A 1 335 ? 31.472 10.399 -19.279 1.00 32.50 335 LEU A O 1
ATOM 2681 N N . LEU A 1 336 ? 29.683 9.040 -19.275 1.00 30.70 336 LEU A N 1
ATOM 2682 C CA . LEU A 1 336 ? 29.448 9.017 -20.723 1.00 30.70 336 LEU A CA 1
ATOM 2683 C C . LEU A 1 336 ? 28.156 9.749 -21.142 1.00 30.70 336 LEU A C 1
ATOM 2685 O O . LEU A 1 336 ? 27.734 9.625 -22.292 1.00 30.70 336 LEU A O 1
ATOM 2689 N N . THR A 1 337 ? 27.528 10.496 -20.228 1.00 30.84 337 THR A N 1
ATOM 2690 C CA . THR A 1 337 ? 26.324 11.323 -20.448 1.00 30.84 337 THR A CA 1
ATOM 2691 C C . THR A 1 337 ? 26.501 12.693 -19.832 1.00 30.84 337 THR A C 1
ATOM 2693 O O . THR A 1 337 ? 26.123 13.682 -20.490 1.00 30.84 337 THR A O 1
#

Foldseek 3Di:
DDPPPDDDDLCVLLVHDLPDDLVSSVVSLVVQLVQLPCVVVVPDQCSVVSNVSSVVSCVQCNDPVSSVVVVPPPPDVQFPDDPDPDDKDWAKDWPAQEDAALDKTKIKIKIWADKDDKFFFPPVQKDQFFRWFKDWDWDQDPSHTIIMIIIMTIMGGHDAAKDKGCWIWIAHPNDIDIYHIGIHGYHWDAALFAPPHTQPDQWDWFKWAADDDPPDDPPDPGDDGGMGIRTHGHDPLLVVLQVVLVVLLVVQLQVQLPVCCVPVVDHSNVSSVVSNVVSVVVSVVSCVVSRTHDDPVSVCVPPVNVVVVVVRIDGDPPPDDDVDPVVPVVVVVVVVD

Secondary structure (DSSP, 8-state):
---------HHHHHT--TT--HHHHHHHHHHHHHHT-GGG-TT-TTHHHHHHHHHHHHHHHTSHHHHHHHHHS-S-SSS-S-SS-----EEEEES-SEEETT--EEEEEEEESS-EEEEPPP-TTEEEEEEEEEEEEEEEETTEEEEEEEEEEEEEE-S-EEEEE---EEEETTEEEEPPPEEEEEEP-B-SSBTT-B--SPPEEEEEE--PPTT---S-TTS--SEEEEEEP--HHHHHHHHHHHHHHHHHHHHHHHHHHHHH---HHHHHHHHHHHHHHHHHHHHHHTTB--HHHHHTTSHHHHHHHHTT-EE-TTS---SS-THHHHHHHHTT-

Radius of gyration: 27.41 Å; chains: 1; bounding box: 70×46×75 Å

Sequence (337 aa):
MYKFAFLKDYYHILQVSRTADAAAIRKAWLKRARECHPDHHPDDPLAEEQFKEVQEAWSVLRDPQSKARYDFQPAFSGPPPATHPVKHYFYCTCRISAIRCFEEMEVTFTFSGNGRVFRKPPFSGFHITGSPFVAISYMIHEGVQVKETRLTYIITPIVPGRLTIGAASIMVDDKILYTEPIVIDAAAVPCFFIKDTIANGKPMRFTLHYEFPDGEEPLRISELKKNHVILIPRSKAAALFHKIGAIMKWVFTLSGMILFNKYLGWNLIAGGLAGNVIGGMNVHIMYLLAGVAPSYPKSLQFPLVKRYLDNGYRMGESHGIPLIKGNYLFRLGQLLT

pLDDT: mean 82.88, std 17.76, range [30.7, 97.94]